Protein AF-X1BGX5-F1 (afdb_monomer_lite)

Structure (mmCIF, N/CA/C/O backbone):
data_AF-X1BGX5-F1
#
_entry.id   AF-X1BGX5-F1
#
loop_
_atom_site.group_PDB
_atom_site.id
_atom_site.type_symbol
_atom_site.label_atom_id
_atom_site.label_alt_id
_atom_site.label_comp_id
_atom_site.label_asym_id
_atom_site.label_entity_id
_atom_site.label_seq_id
_atom_site.pdbx_PDB_ins_code
_atom_site.Cartn_x
_atom_site.Cartn_y
_atom_site.Cartn_z
_atom_site.occupancy
_atom_site.B_iso_or_equiv
_atom_site.auth_seq_id
_atom_site.auth_comp_id
_atom_site.auth_asym_id
_atom_site.auth_atom_id
_atom_site.pdbx_PDB_model_num
ATOM 1 N N . GLU A 1 1 ? 10.575 -16.007 -38.226 1.00 50.06 1 GLU A N 1
ATOM 2 C CA . GLU A 1 1 ? 9.682 -17.077 -37.726 1.00 50.06 1 GLU A CA 1
ATOM 3 C C . GLU A 1 1 ? 8.250 -16.968 -38.249 1.00 50.06 1 GLU A C 1
ATOM 5 O O . GLU A 1 1 ? 7.896 -17.804 -39.062 1.00 50.06 1 GLU A O 1
ATOM 10 N N . PHE A 1 2 ? 7.440 -15.952 -37.904 1.00 52.94 2 PHE A N 1
ATOM 11 C CA . PHE A 1 2 ? 6.027 -15.883 -38.352 1.00 52.94 2 PHE A CA 1
ATOM 12 C C . PHE A 1 2 ? 5.824 -15.944 -39.883 1.00 52.94 2 PHE A C 1
ATOM 14 O O . PHE A 1 2 ? 4.988 -16.700 -40.360 1.00 52.94 2 PHE A O 1
ATOM 21 N N . PHE A 1 3 ? 6.609 -15.193 -40.663 1.00 53.22 3 PHE A N 1
ATOM 22 C CA . PHE A 1 3 ? 6.521 -15.214 -42.134 1.00 53.22 3 PHE A CA 1
ATOM 23 C C . PHE A 1 3 ? 7.282 -16.370 -42.789 1.00 53.22 3 PHE A C 1
ATOM 25 O O . PHE A 1 3 ? 7.044 -16.659 -43.952 1.00 53.22 3 PHE A O 1
ATOM 32 N N . ASP A 1 4 ? 8.206 -17.004 -42.067 1.00 59.06 4 ASP A N 1
ATOM 33 C CA . ASP A 1 4 ? 9.002 -18.117 -42.598 1.00 59.06 4 ASP A CA 1
ATOM 34 C C . ASP A 1 4 ? 8.265 -19.459 -42.421 1.00 59.06 4 ASP A C 1
ATOM 36 O O . ASP A 1 4 ? 8.593 -20.432 -43.082 1.00 59.06 4 ASP A O 1
ATOM 40 N N . ALA A 1 5 ? 7.240 -19.493 -41.558 1.00 56.88 5 ALA A N 1
ATOM 41 C CA . ALA A 1 5 ? 6.318 -20.616 -41.374 1.00 56.88 5 ALA A CA 1
ATOM 42 C C . ALA A 1 5 ? 5.146 -20.626 -42.377 1.00 56.88 5 ALA A C 1
ATOM 44 O O . ALA A 1 5 ? 4.379 -21.587 -42.418 1.00 56.88 5 ALA A O 1
ATOM 45 N N . LEU A 1 6 ? 4.988 -19.566 -43.178 1.00 58.66 6 LEU A N 1
ATOM 46 C CA . LEU A 1 6 ? 4.063 -19.533 -44.310 1.00 58.66 6 LEU A CA 1
ATOM 47 C C . LEU A 1 6 ? 4.741 -20.213 -45.506 1.00 58.66 6 LEU A C 1
ATOM 49 O O . LEU A 1 6 ? 5.152 -19.551 -46.456 1.00 58.66 6 LEU A O 1
ATOM 53 N N . ASP A 1 7 ? 4.889 -21.536 -45.439 1.00 57.34 7 ASP A N 1
ATOM 54 C CA . ASP A 1 7 ? 5.270 -22.337 -46.602 1.00 57.34 7 ASP A CA 1
ATOM 55 C C . ASP A 1 7 ? 4.052 -22.412 -47.534 1.00 57.34 7 ASP A C 1
ATOM 57 O O . ASP A 1 7 ? 3.127 -23.209 -47.362 1.00 57.34 7 ASP A O 1
ATOM 61 N N . MET A 1 8 ? 3.962 -21.426 -48.426 1.00 63.09 8 MET A N 1
ATOM 62 C CA . MET A 1 8 ? 2.799 -21.186 -49.276 1.00 63.09 8 MET A CA 1
ATOM 63 C C . MET A 1 8 ? 2.900 -22.038 -50.537 1.00 63.09 8 MET A C 1
ATOM 65 O O . MET A 1 8 ? 3.282 -21.558 -51.605 1.00 63.09 8 MET A O 1
ATOM 69 N N . ASP A 1 9 ? 2.542 -23.312 -50.407 1.00 62.38 9 ASP A N 1
ATOM 70 C CA . ASP A 1 9 ? 2.498 -24.226 -51.540 1.00 62.38 9 ASP A CA 1
ATOM 71 C C . ASP A 1 9 ? 1.231 -24.007 -52.389 1.00 62.38 9 ASP A C 1
ATOM 73 O O . ASP A 1 9 ? 0.129 -24.449 -52.059 1.00 62.38 9 ASP A O 1
ATOM 77 N N . ILE A 1 10 ? 1.396 -23.297 -53.506 1.00 64.38 10 ILE A N 1
ATOM 78 C CA . ILE A 1 10 ? 0.364 -23.097 -54.535 1.00 64.38 10 ILE A CA 1
ATOM 79 C C . ILE A 1 10 ? 0.532 -24.030 -55.735 1.00 64.38 10 ILE A C 1
ATOM 81 O O . ILE A 1 10 ? -0.144 -23.848 -56.750 1.00 64.38 10 ILE A O 1
ATOM 85 N N . THR A 1 11 ? 1.422 -25.026 -55.659 1.00 65.31 11 THR A N 1
ATOM 86 C CA . THR A 1 11 ? 1.669 -25.927 -56.796 1.00 65.31 11 THR A CA 1
ATOM 87 C C . THR A 1 11 ? 0.418 -26.699 -57.218 1.00 65.31 11 THR A C 1
ATOM 89 O O . THR A 1 11 ? 0.259 -26.996 -58.402 1.00 65.31 11 THR A O 1
ATOM 92 N N . PHE A 1 12 ? -0.530 -26.928 -56.302 1.00 64.75 12 PHE A N 1
ATOM 93 C CA . PHE A 1 12 ? -1.818 -27.565 -56.602 1.00 64.75 12 PHE A CA 1
ATOM 94 C C . PHE A 1 12 ? -2.747 -26.729 -57.503 1.00 64.75 12 PHE A C 1
ATOM 96 O O . PHE A 1 12 ? -3.718 -27.266 -58.033 1.00 64.75 12 PHE A O 1
ATOM 103 N N . LEU A 1 13 ? -2.459 -25.434 -57.691 1.00 61.84 13 LEU A N 1
ATOM 104 C CA . LEU A 1 13 ? -3.207 -24.532 -58.573 1.00 61.84 13 LEU A CA 1
ATOM 105 C C . LEU A 1 13 ? -2.433 -24.132 -59.838 1.00 61.84 13 LEU A C 1
ATOM 107 O O . LEU A 1 13 ? -2.806 -23.171 -60.503 1.00 61.84 13 LEU A O 1
ATOM 111 N N . LEU A 1 14 ? -1.348 -24.827 -60.183 1.00 65.19 14 LEU A N 1
ATOM 112 C CA . LEU A 1 14 ? -0.642 -24.589 -61.444 1.00 65.19 14 LEU A CA 1
ATOM 113 C C . LEU A 1 14 ? -1.553 -24.905 -62.639 1.00 65.19 14 LEU A C 1
ATOM 115 O O . LEU A 1 14 ? -2.280 -25.894 -62.612 1.00 65.19 14 LEU A O 1
ATOM 119 N N . ASP A 1 15 ? -1.467 -24.111 -63.714 1.00 65.62 15 ASP A N 1
ATOM 120 C CA . ASP A 1 15 ? -2.324 -24.249 -64.910 1.00 65.62 15 ASP A CA 1
ATOM 121 C C . ASP A 1 15 ? -2.366 -25.699 -65.439 1.00 65.62 15 ASP A C 1
ATOM 123 O O . ASP A 1 15 ? -3.434 -26.212 -65.763 1.00 65.62 15 ASP A O 1
ATOM 127 N N . LYS A 1 16 ? -1.225 -26.408 -65.406 1.00 64.88 16 LYS A N 1
ATOM 128 C CA . LYS A 1 16 ? -1.110 -27.829 -65.795 1.00 64.88 16 LYS A CA 1
ATOM 129 C C . LYS A 1 16 ? -1.917 -28.803 -64.927 1.00 64.88 16 LYS A C 1
ATOM 131 O O . LYS A 1 16 ? -2.259 -29.877 -65.398 1.00 64.88 16 LYS A O 1
ATOM 136 N N . ALA A 1 17 ? -2.168 -28.473 -63.662 1.00 63.62 17 ALA A N 1
ATOM 137 C CA . ALA A 1 17 ? -2.919 -29.311 -62.726 1.00 63.62 17 ALA A CA 1
ATOM 138 C C . ALA A 1 17 ? -4.434 -29.042 -62.784 1.00 63.62 17 ALA A C 1
ATOM 140 O O . ALA A 1 17 ? -5.223 -29.876 -62.346 1.00 63.62 17 ALA A O 1
ATOM 141 N N . ILE A 1 18 ? -4.842 -27.886 -63.323 1.00 69.38 18 ILE A N 1
ATOM 142 C CA . ILE A 1 18 ? -6.241 -27.440 -63.377 1.00 69.38 18 ILE A CA 1
ATOM 143 C C . ILE A 1 18 ? -6.892 -27.723 -64.744 1.00 69.38 18 ILE A C 1
ATOM 145 O O . ILE A 1 18 ? -8.120 -27.797 -64.824 1.00 69.38 18 ILE A O 1
ATOM 149 N N . GLU A 1 19 ? -6.108 -27.897 -65.815 1.00 71.00 19 GLU A N 1
ATOM 150 C CA . GLU A 1 19 ? -6.617 -28.055 -67.190 1.00 71.00 19 GLU A CA 1
ATOM 151 C C . GLU A 1 19 ? -7.656 -29.178 -67.358 1.00 71.00 19 GLU A C 1
ATOM 153 O O . GLU A 1 19 ? -8.652 -28.971 -68.062 1.00 71.00 19 GLU A O 1
ATOM 158 N N . ASP A 1 20 ? -7.479 -30.294 -66.644 1.00 73.44 20 ASP A N 1
ATOM 159 C CA . ASP A 1 20 ? -8.343 -31.483 -66.704 1.00 73.44 20 ASP A CA 1
ATOM 160 C C . ASP A 1 20 ? -9.426 -31.528 -65.605 1.00 73.44 20 ASP A C 1
ATOM 162 O O . ASP A 1 20 ? -10.194 -32.490 -65.517 1.00 73.44 20 ASP A O 1
ATOM 166 N N . LEU A 1 21 ? -9.524 -30.498 -64.753 1.00 76.50 21 LEU A N 1
ATOM 167 C CA . LEU A 1 21 ? -10.462 -30.487 -63.629 1.00 76.50 21 LEU A CA 1
ATOM 168 C C . LEU A 1 21 ? -11.837 -29.898 -64.000 1.00 76.50 21 LEU A C 1
ATOM 170 O O . LEU A 1 21 ? -11.938 -28.884 -64.707 1.00 76.50 21 LEU A O 1
ATOM 174 N N . PRO A 1 22 ? -12.937 -30.469 -63.467 1.00 68.31 22 PRO A N 1
ATOM 175 C CA . PRO A 1 22 ? -14.252 -29.853 -63.575 1.00 68.31 22 PRO A CA 1
ATOM 176 C C . PRO A 1 22 ? -14.239 -28.466 -62.914 1.00 68.31 22 PRO A C 1
ATOM 178 O O . PRO A 1 22 ? -13.628 -28.261 -61.869 1.00 68.31 22 PRO A O 1
ATOM 181 N N . ASN A 1 23 ? -14.933 -27.498 -63.520 1.00 77.00 23 ASN A N 1
ATOM 182 C CA . ASN A 1 23 ? -14.980 -26.094 -63.079 1.00 77.00 23 ASN A CA 1
ATOM 183 C C . ASN A 1 23 ? -13.651 -25.308 -63.169 1.00 77.00 23 ASN A C 1
ATOM 185 O O . ASN A 1 23 ? -13.482 -24.317 -62.455 1.00 77.00 23 ASN A O 1
ATOM 189 N N . LYS A 1 24 ? -12.747 -25.658 -64.098 1.00 79.06 24 LYS A N 1
ATOM 190 C CA . LYS A 1 24 ? -11.466 -24.958 -64.351 1.00 79.06 24 LYS A CA 1
ATOM 191 C C . LYS A 1 24 ? -11.519 -23.422 -64.349 1.00 79.06 24 LYS A C 1
ATOM 193 O O . LYS A 1 24 ? -10.614 -22.770 -63.843 1.00 79.06 24 LYS A O 1
ATOM 198 N N . GLY A 1 25 ? -12.598 -22.825 -64.864 1.00 78.00 25 GLY A N 1
ATOM 199 C CA . GLY A 1 25 ? -12.766 -21.367 -64.884 1.00 78.00 25 GLY A CA 1
ATOM 200 C C . GLY A 1 25 ? -12.917 -20.740 -63.491 1.00 78.00 25 GLY A C 1
ATOM 201 O O . GLY A 1 25 ? -12.457 -19.621 -63.279 1.00 78.00 25 GLY A O 1
ATOM 202 N N . LEU A 1 26 ? -13.526 -21.448 -62.532 1.00 80.12 26 LEU A N 1
ATOM 203 C CA . LEU A 1 26 ? -13.604 -21.008 -61.133 1.00 80.12 26 LEU A CA 1
ATOM 204 C C . LEU A 1 26 ? -12.270 -21.210 -60.411 1.00 80.12 26 LEU A C 1
ATOM 206 O O . LEU A 1 26 ? -11.860 -20.339 -59.650 1.00 80.12 26 LEU A O 1
ATOM 210 N N . LEU A 1 27 ? -11.575 -22.316 -60.689 1.00 78.88 27 LEU A N 1
ATOM 211 C CA . LEU A 1 27 ? -10.261 -22.603 -60.108 1.00 78.88 27 LEU A CA 1
ATOM 212 C C . LEU A 1 27 ? -9.204 -21.586 -60.560 1.00 78.88 27 LEU A C 1
ATOM 214 O O . LEU A 1 27 ? -8.450 -21.093 -59.727 1.00 78.88 27 LEU A O 1
ATOM 218 N N . LYS A 1 28 ? -9.225 -21.174 -61.833 1.00 79.94 28 LYS A N 1
ATOM 219 C CA . LYS A 1 28 ? -8.349 -20.115 -62.354 1.00 79.94 28 LYS A CA 1
ATOM 220 C C . LYS A 1 28 ? -8.602 -18.754 -61.694 1.00 79.94 28 LYS A C 1
ATOM 222 O O . LYS A 1 28 ? -7.666 -18.071 -61.301 1.00 79.94 28 LYS A O 1
ATOM 227 N N . LYS A 1 29 ? -9.870 -18.389 -61.475 1.00 81.31 29 LYS A N 1
ATOM 228 C CA . LYS A 1 29 ? -10.215 -17.182 -60.698 1.00 81.31 29 LYS A CA 1
ATOM 229 C C . LYS A 1 29 ? -9.735 -17.277 -59.248 1.00 81.31 29 LYS A C 1
ATOM 231 O O . LYS A 1 29 ? -9.255 -16.295 -58.694 1.00 81.31 29 LYS A O 1
ATOM 236 N N . GLY A 1 30 ? -9.852 -18.456 -58.633 1.00 79.38 30 GLY A N 1
ATOM 237 C CA . GLY A 1 30 ? -9.317 -18.717 -57.295 1.00 79.38 30 GLY A CA 1
ATOM 238 C C . GLY A 1 30 ? -7.796 -18.554 -57.233 1.00 79.38 30 GLY A C 1
ATOM 239 O O . GLY A 1 30 ? -7.290 -17.923 -56.309 1.00 79.38 30 GLY A O 1
ATOM 240 N N . GLN A 1 31 ? -7.082 -19.049 -58.247 1.00 79.44 31 GLN A N 1
ATOM 241 C CA . GLN A 1 31 ? -5.637 -18.874 -58.397 1.00 79.44 31 GLN A CA 1
ATOM 242 C C . GLN A 1 31 ? -5.259 -17.389 -58.486 1.00 79.44 31 GLN A C 1
ATOM 244 O O . GLN A 1 31 ? -4.404 -16.943 -57.731 1.00 79.44 31 GLN A O 1
ATOM 249 N N . GLU A 1 32 ? -5.934 -16.601 -59.327 1.00 82.25 32 GLU A N 1
ATOM 250 C CA . GLU A 1 32 ? -5.688 -15.154 -59.459 1.00 82.25 32 GLU A CA 1
ATOM 251 C C . GLU A 1 32 ? -5.887 -14.402 -58.128 1.00 82.25 32 GLU A C 1
ATOM 253 O O . GLU A 1 32 ? -5.055 -13.574 -57.737 1.00 82.25 32 GLU A O 1
ATOM 258 N N . VAL A 1 33 ? -6.954 -14.721 -57.385 1.00 84.19 33 VAL A N 1
ATOM 259 C CA . VAL A 1 33 ? -7.202 -14.142 -56.053 1.00 84.19 33 VAL A CA 1
ATOM 260 C C . VAL A 1 33 ? -6.094 -14.527 -55.073 1.00 84.19 33 VAL A C 1
ATOM 262 O O . VAL A 1 33 ? -5.584 -13.663 -54.364 1.00 84.19 33 VAL A O 1
ATOM 265 N N . LEU A 1 34 ? -5.671 -15.790 -55.054 1.00 80.81 34 LEU A N 1
ATOM 266 C CA . LEU A 1 34 ? -4.612 -16.246 -54.155 1.00 80.81 34 LEU A CA 1
ATOM 267 C C . LEU A 1 34 ? -3.259 -15.615 -54.503 1.00 80.81 34 LEU A C 1
ATOM 269 O O . LEU A 1 34 ? -2.581 -15.105 -53.616 1.00 80.81 34 LEU A O 1
ATOM 273 N N . THR A 1 35 ? -2.891 -15.549 -55.784 1.00 81.50 35 THR A N 1
ATOM 274 C CA . THR A 1 35 ? -1.654 -14.892 -56.230 1.00 81.50 35 THR A CA 1
ATOM 275 C C . THR A 1 35 ? -1.638 -13.407 -55.868 1.00 81.50 35 THR A C 1
ATOM 277 O O . THR A 1 35 ? -0.624 -12.912 -55.370 1.00 81.50 35 THR A O 1
ATOM 280 N N . SER A 1 36 ? -2.752 -12.691 -56.058 1.00 83.75 36 SER A N 1
ATOM 281 C CA . SER A 1 36 ? -2.837 -11.278 -55.658 1.00 83.75 36 SER A CA 1
ATOM 282 C C . SER A 1 36 ? -2.719 -11.095 -54.141 1.00 83.75 36 SER A C 1
ATOM 284 O O . SER A 1 36 ? -2.002 -10.205 -53.681 1.00 83.75 36 SER A O 1
ATOM 286 N N . PHE A 1 37 ? -3.339 -11.979 -53.356 1.00 81.81 37 PHE A N 1
ATOM 287 C CA . PHE A 1 37 ? -3.234 -11.971 -51.901 1.00 81.81 37 PHE A CA 1
ATOM 288 C C . PHE A 1 37 ? -1.801 -12.241 -51.416 1.00 81.81 37 PHE A C 1
ATOM 290 O O . PHE A 1 37 ? -1.313 -11.547 -50.526 1.00 81.81 3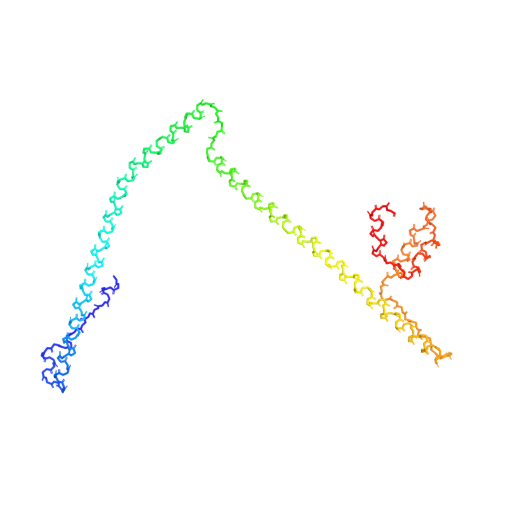7 PHE A O 1
ATOM 297 N N . PHE A 1 38 ? -1.085 -13.181 -52.037 1.00 80.88 38 PHE A N 1
ATOM 298 C CA . PHE A 1 38 ? 0.312 -13.459 -51.692 1.00 80.88 38 PHE A CA 1
ATOM 299 C C . PHE A 1 38 ? 1.250 -12.314 -52.062 1.00 80.88 38 PHE A C 1
ATOM 301 O O . PHE A 1 38 ? 2.102 -11.937 -51.260 1.00 80.88 38 PHE A O 1
ATOM 308 N N . SER A 1 39 ? 1.054 -11.699 -53.229 1.00 82.12 39 SER A N 1
ATOM 309 C CA . SER A 1 39 ? 1.807 -10.502 -53.611 1.00 82.12 39 SER A CA 1
ATOM 310 C C . SER A 1 39 ? 1.581 -9.353 -52.619 1.00 82.12 39 SER A C 1
ATOM 312 O O . SER A 1 39 ? 2.535 -8.683 -52.216 1.00 82.12 39 SER A O 1
ATOM 314 N N . PHE A 1 40 ? 0.342 -9.174 -52.149 1.00 86.19 40 PHE A N 1
ATOM 315 C CA . PHE A 1 40 ? 0.020 -8.203 -51.107 1.00 86.19 40 PHE A CA 1
ATOM 316 C C . PHE A 1 40 ? 0.730 -8.512 -49.779 1.00 86.19 40 PHE A C 1
ATOM 318 O O . PHE A 1 40 ? 1.320 -7.611 -49.178 1.00 86.19 40 PHE A O 1
ATOM 325 N N . LEU A 1 41 ? 0.719 -9.772 -49.329 1.00 83.69 41 LEU A N 1
ATOM 326 C CA . LEU A 1 41 ? 1.404 -10.179 -48.098 1.00 83.69 41 LEU A CA 1
ATOM 327 C C . LEU A 1 41 ? 2.918 -9.957 -48.174 1.00 83.69 41 LEU A C 1
ATOM 329 O O . LEU A 1 41 ? 3.498 -9.428 -47.224 1.00 83.69 41 LEU A O 1
ATOM 333 N N . GLU A 1 42 ? 3.553 -10.288 -49.299 1.00 82.62 42 GLU A N 1
ATOM 334 C CA . GLU A 1 42 ? 4.994 -10.083 -49.469 1.00 82.62 42 GLU A CA 1
ATOM 335 C C . GLU A 1 42 ? 5.347 -8.590 -49.513 1.00 82.62 42 GLU A C 1
ATOM 337 O O . GLU A 1 42 ? 6.308 -8.159 -48.874 1.00 82.62 42 GLU A O 1
ATOM 342 N N . SER A 1 43 ? 4.520 -7.764 -50.164 1.00 86.25 43 SER A N 1
ATOM 343 C CA . SER A 1 43 ? 4.675 -6.305 -50.130 1.00 86.25 43 SER A CA 1
ATOM 344 C C . SER A 1 43 ? 4.547 -5.738 -48.714 1.00 86.25 43 SER A C 1
ATOM 346 O O . SER A 1 43 ? 5.266 -4.807 -48.360 1.00 86.25 43 SER A O 1
ATOM 348 N N . LYS A 1 44 ? 3.644 -6.274 -47.886 1.00 87.38 44 LYS A N 1
ATOM 349 C CA . LYS A 1 44 ? 3.517 -5.831 -46.491 1.00 87.38 44 LYS A CA 1
ATOM 350 C C . LYS A 1 44 ? 4.687 -6.305 -45.640 1.00 87.38 44 LYS A C 1
ATOM 352 O O . LYS A 1 44 ? 5.159 -5.563 -44.783 1.00 87.38 44 LYS A O 1
ATOM 357 N N . ARG A 1 45 ? 5.211 -7.504 -45.900 1.00 84.75 45 ARG A N 1
ATOM 358 C CA . ARG A 1 45 ? 6.414 -8.022 -45.239 1.00 84.75 45 ARG A CA 1
ATOM 359 C C . ARG A 1 45 ? 7.628 -7.134 -45.508 1.00 84.75 45 ARG A C 1
ATOM 361 O O . ARG A 1 45 ? 8.371 -6.830 -44.573 1.00 84.75 45 ARG A O 1
ATOM 368 N N . THR A 1 46 ? 7.843 -6.726 -46.757 1.00 86.00 46 THR A N 1
ATOM 369 C CA . THR A 1 46 ? 8.963 -5.846 -47.122 1.00 86.00 46 THR A CA 1
ATOM 370 C C . THR A 1 46 ? 8.803 -4.452 -46.524 1.00 86.00 46 THR A C 1
ATOM 372 O O . THR A 1 46 ? 9.768 -3.933 -45.967 1.00 86.00 46 THR A O 1
ATOM 375 N N . GLU A 1 47 ? 7.589 -3.895 -46.533 1.00 90.88 47 GLU A N 1
ATOM 376 C CA . GLU A 1 47 ? 7.269 -2.616 -45.887 1.00 90.88 47 GLU A CA 1
ATOM 377 C C . GLU A 1 47 ? 7.578 -2.652 -44.382 1.00 90.88 47 GLU A C 1
ATOM 379 O O . GLU A 1 47 ? 8.336 -1.818 -43.890 1.00 90.88 47 GLU A O 1
ATOM 384 N N . ILE A 1 48 ? 7.100 -3.676 -43.663 1.00 87.00 48 ILE A N 1
ATOM 385 C CA . ILE A 1 48 ? 7.349 -3.842 -42.221 1.00 87.00 48 ILE A CA 1
ATOM 386 C C . ILE A 1 48 ? 8.849 -3.962 -41.928 1.00 87.00 48 ILE A C 1
ATOM 388 O O . ILE A 1 48 ? 9.356 -3.300 -41.021 1.00 87.00 48 ILE A O 1
ATOM 392 N N . LYS A 1 49 ? 9.582 -4.782 -42.695 1.00 88.00 49 LYS A N 1
ATOM 393 C CA . LYS A 1 49 ? 11.042 -4.904 -42.542 1.00 88.00 49 LYS A CA 1
ATOM 394 C C . LYS A 1 49 ? 11.744 -3.563 -42.773 1.00 88.00 49 LYS A C 1
ATOM 396 O O . LYS A 1 49 ? 12.644 -3.219 -42.008 1.00 88.00 49 LYS A O 1
ATOM 401 N N . GLY A 1 50 ? 11.313 -2.806 -43.782 1.00 90.56 50 GLY A N 1
ATOM 402 C CA . GLY A 1 50 ? 11.818 -1.466 -44.073 1.00 90.56 50 GLY A CA 1
ATOM 403 C C . GLY A 1 50 ? 11.594 -0.494 -42.914 1.00 90.56 50 GLY A C 1
ATOM 404 O O . GLY A 1 50 ? 12.545 0.129 -42.449 1.00 90.56 50 GLY A O 1
ATOM 405 N N . THR A 1 51 ? 10.373 -0.431 -42.376 1.00 92.00 51 THR A N 1
ATOM 406 C CA . THR A 1 51 ? 10.037 0.440 -41.238 1.00 92.00 51 THR A CA 1
ATOM 407 C C . THR A 1 51 ? 10.823 0.083 -39.976 1.00 92.00 51 THR A C 1
ATOM 409 O O . THR A 1 51 ? 11.275 0.978 -39.259 1.00 92.00 51 THR A O 1
ATOM 412 N N . ILE A 1 52 ? 11.026 -1.210 -39.697 1.00 89.81 52 ILE A N 1
ATOM 413 C CA . ILE A 1 52 ? 11.840 -1.662 -38.557 1.00 89.81 52 ILE A CA 1
ATOM 414 C C . ILE A 1 52 ? 13.293 -1.204 -38.722 1.00 89.81 52 ILE A C 1
ATOM 416 O O . ILE A 1 52 ? 13.874 -0.663 -37.781 1.00 89.81 52 ILE A O 1
ATOM 420 N N . ALA A 1 53 ? 13.875 -1.383 -39.910 1.00 91.12 53 ALA A N 1
ATOM 421 C CA . ALA A 1 53 ? 15.242 -0.955 -40.188 1.00 91.12 53 ALA A CA 1
ATOM 422 C C . ALA A 1 53 ? 15.398 0.571 -40.065 1.00 91.12 53 ALA A C 1
ATOM 424 O O . ALA A 1 53 ? 16.333 1.046 -39.424 1.00 91.12 53 ALA A O 1
ATOM 425 N N . GLU A 1 54 ? 14.454 1.343 -40.607 1.00 92.88 54 GLU A N 1
ATOM 426 C CA . GLU A 1 54 ? 14.460 2.805 -40.506 1.00 92.88 54 GLU A CA 1
ATOM 427 C C . GLU A 1 54 ? 1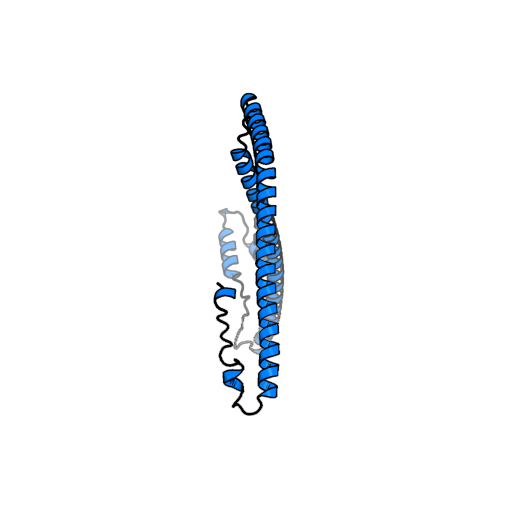4.331 3.281 -39.050 1.00 92.88 54 GLU A C 1
ATOM 429 O O . GLU A 1 54 ? 15.063 4.170 -38.614 1.00 92.88 54 GLU A O 1
ATOM 434 N N . THR A 1 55 ? 13.438 2.663 -38.273 1.00 91.38 55 THR A N 1
ATOM 435 C CA . THR A 1 55 ? 13.244 2.988 -36.851 1.00 91.38 55 THR A CA 1
ATOM 436 C C . THR A 1 55 ? 14.492 2.671 -36.035 1.00 91.38 55 THR A C 1
ATOM 438 O O . THR A 1 55 ? 14.909 3.487 -35.213 1.00 91.38 55 THR A O 1
ATOM 441 N N . ASN A 1 56 ? 15.130 1.526 -36.291 1.00 91.44 56 ASN A N 1
ATOM 442 C CA . ASN A 1 56 ? 16.391 1.172 -35.644 1.00 91.44 56 ASN A CA 1
ATOM 443 C C . ASN A 1 56 ? 17.494 2.176 -35.985 1.00 91.44 56 ASN A C 1
ATOM 445 O O . ASN A 1 56 ? 18.178 2.638 -35.079 1.00 91.44 56 ASN A O 1
ATOM 449 N N . ASN A 1 57 ? 17.616 2.588 -37.249 1.00 92.06 57 ASN A N 1
ATOM 450 C CA . ASN A 1 57 ? 18.598 3.598 -37.650 1.00 92.06 57 ASN A CA 1
ATOM 451 C C . ASN A 1 57 ? 18.354 4.947 -36.955 1.00 92.06 57 ASN A C 1
ATOM 453 O O . ASN A 1 57 ? 19.304 5.569 -36.483 1.00 92.06 57 ASN A O 1
ATOM 457 N N . LYS A 1 58 ? 17.091 5.378 -36.824 1.00 91.88 58 LYS A N 1
ATOM 458 C CA . LYS A 1 58 ? 16.731 6.593 -36.069 1.00 91.88 58 LYS A CA 1
ATOM 459 C C . LYS A 1 58 ? 17.081 6.469 -34.585 1.00 91.88 58 LYS A C 1
ATOM 461 O O . LYS A 1 58 ? 17.639 7.401 -34.017 1.00 91.88 58 LYS A O 1
ATOM 466 N N . LEU A 1 59 ? 16.801 5.322 -33.964 1.00 89.06 59 LEU A N 1
ATOM 467 C CA . LEU A 1 59 ? 17.165 5.056 -32.567 1.00 89.06 59 LEU A CA 1
ATOM 468 C C . LEU A 1 59 ? 18.681 5.046 -32.358 1.00 89.06 59 LEU A C 1
ATOM 470 O O . LEU A 1 59 ? 19.166 5.598 -31.373 1.00 89.06 59 LEU A O 1
ATOM 474 N N . THR A 1 60 ? 19.434 4.445 -33.279 1.00 92.00 60 THR A N 1
ATOM 475 C CA . THR A 1 60 ? 20.897 4.461 -33.231 1.00 92.00 60 THR A CA 1
ATOM 476 C C . THR A 1 60 ? 21.435 5.881 -33.387 1.00 92.00 60 THR A C 1
ATOM 478 O O . THR A 1 60 ? 22.293 6.264 -32.600 1.00 92.00 60 THR A O 1
ATOM 481 N N . GLY A 1 61 ? 20.885 6.681 -34.308 1.00 91.31 61 GLY A N 1
ATOM 482 C CA . GLY A 1 61 ? 21.238 8.097 -34.466 1.00 91.31 61 GLY A CA 1
ATOM 483 C C . GLY A 1 61 ? 20.989 8.917 -33.196 1.00 91.31 61 GLY A C 1
ATOM 484 O O . GLY A 1 61 ? 21.894 9.579 -32.693 1.00 91.31 61 GLY A O 1
ATOM 485 N N . LEU A 1 62 ? 19.801 8.778 -32.598 1.00 90.75 62 LEU A N 1
ATOM 486 C CA . LEU A 1 62 ? 19.475 9.424 -31.322 1.00 90.75 62 LEU A CA 1
ATOM 487 C C . LEU A 1 62 ? 20.431 9.005 -30.205 1.00 90.75 62 LEU A C 1
ATOM 489 O O . LEU A 1 62 ? 20.851 9.838 -29.409 1.00 90.75 62 LEU A O 1
ATOM 493 N N . LYS A 1 63 ? 20.803 7.722 -30.145 1.00 89.31 63 LYS A N 1
ATOM 494 C CA . LYS A 1 63 ? 21.772 7.240 -29.159 1.00 89.31 63 LYS A CA 1
ATOM 495 C C . LYS A 1 63 ? 23.143 7.885 -29.365 1.00 89.31 63 LYS A C 1
ATOM 497 O O . LYS A 1 63 ? 23.729 8.334 -28.388 1.00 89.31 63 LYS A O 1
ATOM 502 N N . THR A 1 64 ? 23.629 7.964 -30.604 1.00 91.25 64 THR A N 1
ATOM 503 C CA . THR A 1 64 ? 24.929 8.582 -30.908 1.00 91.25 64 THR A CA 1
ATOM 504 C C . THR A 1 64 ? 24.964 10.081 -30.620 1.00 91.25 64 THR A C 1
ATOM 506 O O . THR A 1 64 ? 26.014 10.600 -30.261 1.00 91.25 64 THR A O 1
ATOM 509 N N . GLU A 1 65 ? 23.829 10.774 -30.739 1.00 89.94 65 GLU A N 1
ATOM 510 C CA . GLU A 1 65 ? 23.708 12.187 -30.357 1.00 89.94 65 GLU A CA 1
ATOM 511 C C . GLU A 1 65 ? 23.579 12.370 -28.838 1.00 89.94 65 GLU A C 1
ATOM 513 O O . GLU A 1 65 ? 24.105 13.328 -28.276 1.00 89.94 65 GLU A O 1
ATOM 518 N N . TRP A 1 66 ? 22.895 11.449 -28.154 1.00 91.94 66 TRP A N 1
ATOM 519 C CA . TRP A 1 66 ? 22.648 11.536 -26.716 1.00 91.94 66 TRP A CA 1
ATOM 520 C C . TRP A 1 66 ? 23.864 11.164 -25.864 1.00 91.94 66 TRP A C 1
ATOM 522 O O . TRP A 1 66 ? 24.087 11.778 -24.825 1.00 91.94 66 TRP A O 1
ATOM 532 N N . GLU A 1 67 ? 24.659 10.186 -26.294 1.00 91.88 67 GLU A N 1
ATOM 533 C CA . GLU A 1 67 ? 25.843 9.702 -25.574 1.00 91.88 67 GLU A CA 1
ATOM 534 C C . GLU A 1 67 ? 26.846 10.821 -25.206 1.00 91.88 67 GLU A C 1
ATOM 536 O O . GLU A 1 67 ? 27.170 10.939 -24.023 1.00 91.88 67 GLU A O 1
ATOM 541 N N . PRO A 1 68 ? 27.265 11.726 -26.118 1.00 92.06 68 PRO A N 1
ATOM 542 C CA . PRO A 1 68 ? 28.159 12.826 -25.751 1.00 92.06 68 PRO A CA 1
ATOM 543 C C . PRO A 1 68 ? 27.506 13.854 -24.814 1.00 92.06 68 PRO A C 1
ATOM 545 O O . PRO A 1 68 ? 28.180 14.359 -23.918 1.00 92.06 68 PRO A O 1
ATOM 548 N N . LEU A 1 69 ? 26.206 14.142 -24.975 1.00 90.88 69 LEU A N 1
ATOM 549 C CA . LEU A 1 69 ? 25.471 15.059 -24.090 1.00 90.88 69 LEU A CA 1
ATOM 550 C C . LEU A 1 69 ? 25.358 14.492 -22.670 1.00 90.88 69 LEU A C 1
ATOM 552 O O . LEU A 1 69 ? 25.524 15.212 -21.684 1.00 90.88 69 LEU A O 1
ATOM 556 N N . TYR A 1 70 ? 25.095 13.189 -22.568 1.00 89.56 70 TYR A N 1
ATOM 557 C CA . TYR A 1 70 ? 25.064 12.471 -21.303 1.00 89.56 70 TYR A CA 1
ATOM 558 C C . TYR A 1 70 ? 26.439 12.479 -20.631 1.00 89.56 70 TYR A C 1
ATOM 560 O O . TYR A 1 70 ? 26.537 12.792 -19.445 1.00 89.56 70 TYR A O 1
ATOM 568 N N . ASP A 1 71 ? 27.505 12.198 -21.381 1.00 91.50 71 ASP A N 1
ATOM 569 C CA . ASP A 1 71 ? 28.871 12.197 -20.857 1.00 91.50 71 ASP A CA 1
ATOM 570 C C . ASP A 1 71 ? 29.314 13.585 -20.379 1.00 91.50 71 ASP A C 1
ATOM 572 O O . ASP A 1 71 ? 29.967 13.704 -19.339 1.00 91.50 71 ASP A O 1
ATOM 576 N N . GLU A 1 72 ? 28.953 14.646 -21.104 1.00 91.25 72 GLU A N 1
ATOM 577 C CA . GLU A 1 72 ? 29.211 16.030 -20.700 1.00 91.25 72 GLU A CA 1
ATOM 578 C C . GLU A 1 72 ? 28.465 16.382 -19.407 1.00 91.25 72 GLU A C 1
ATOM 580 O O . GLU A 1 72 ? 29.069 16.871 -18.447 1.00 91.25 72 GLU A O 1
ATOM 585 N N . GLN A 1 73 ? 27.173 16.057 -19.330 1.00 89.44 73 GLN A N 1
ATOM 586 C CA . GLN A 1 73 ? 26.371 16.292 -18.132 1.00 89.44 73 GLN A CA 1
ATOM 587 C C . GLN A 1 73 ? 26.892 15.492 -16.931 1.00 89.44 73 GLN A C 1
ATOM 589 O O . GLN A 1 73 ? 26.962 16.013 -15.815 1.00 89.44 73 GLN A O 1
ATOM 594 N N . GLN A 1 74 ? 27.294 14.241 -17.150 1.00 87.31 74 GLN A N 1
ATOM 595 C CA . GLN A 1 74 ? 27.852 13.381 -16.115 1.00 87.31 74 GLN A CA 1
ATOM 596 C C . GLN A 1 74 ? 29.199 13.912 -15.616 1.00 87.31 74 GLN A C 1
ATOM 598 O O . GLN A 1 74 ? 29.450 13.888 -14.410 1.00 87.31 74 GLN A O 1
ATOM 603 N N . LYS A 1 75 ? 30.052 14.438 -16.503 1.00 89.12 75 LYS A N 1
ATOM 604 C CA . LYS A 1 75 ? 31.293 15.121 -16.106 1.00 89.12 75 LYS A CA 1
ATOM 605 C C . LYS A 1 75 ? 30.997 16.350 -15.252 1.00 89.12 75 LYS A C 1
ATOM 607 O O . LYS A 1 75 ? 31.538 16.440 -14.153 1.00 89.12 75 LYS A O 1
ATOM 612 N N . GLY A 1 76 ? 30.078 17.218 -15.681 1.00 86.06 76 GLY A N 1
ATOM 613 C CA . GLY A 1 76 ? 29.666 18.388 -14.898 1.00 86.06 76 GLY A CA 1
ATOM 614 C C . GLY A 1 76 ? 29.109 18.011 -13.522 1.00 86.06 76 GLY A C 1
ATOM 615 O O . GLY A 1 76 ? 29.474 18.603 -12.507 1.00 86.06 76 GLY A O 1
ATOM 616 N N . TYR A 1 77 ? 28.295 16.955 -13.449 1.00 82.38 77 TYR A N 1
ATOM 617 C CA . TYR A 1 77 ? 27.804 16.416 -12.181 1.00 82.38 77 TYR A CA 1
ATOM 618 C C . TYR A 1 77 ? 28.948 15.950 -11.269 1.00 82.38 77 TYR A C 1
ATOM 620 O O . TYR A 1 77 ? 28.984 16.306 -10.091 1.00 82.38 77 TYR A O 1
ATOM 628 N N . GLN A 1 78 ? 29.911 15.190 -11.798 1.00 83.69 78 GLN A N 1
ATOM 629 C CA . GLN A 1 78 ? 31.060 14.713 -11.023 1.00 83.69 78 GLN A CA 1
ATOM 630 C C . GLN A 1 78 ? 31.973 15.858 -10.568 1.00 83.69 78 GLN A C 1
ATOM 632 O O . GLN A 1 78 ? 32.494 15.824 -9.454 1.00 83.69 78 GLN A O 1
ATOM 637 N N . GLU A 1 79 ? 32.153 16.894 -11.385 1.00 86.19 79 GLU A N 1
ATOM 638 C CA . GLU A 1 79 ? 32.897 18.100 -11.013 1.00 86.19 79 GLU A CA 1
ATOM 639 C C . GLU A 1 79 ? 32.220 18.852 -9.864 1.00 86.19 79 GLU A C 1
ATOM 641 O O . GLU A 1 79 ? 32.887 19.215 -8.891 1.00 86.19 79 GLU A O 1
ATOM 646 N N . ILE A 1 80 ? 30.894 19.009 -9.914 1.00 81.12 80 ILE A N 1
ATOM 647 C CA . ILE A 1 80 ? 30.105 19.595 -8.823 1.00 81.12 80 ILE A CA 1
ATOM 648 C C . ILE A 1 80 ? 30.242 18.747 -7.554 1.00 81.12 80 ILE A C 1
ATOM 650 O O . ILE A 1 80 ? 30.569 19.281 -6.495 1.00 81.12 80 ILE A O 1
ATOM 654 N N . VAL A 1 81 ? 30.080 17.423 -7.647 1.00 75.12 81 VAL A N 1
ATOM 655 C CA . VAL A 1 81 ? 30.254 16.502 -6.509 1.00 75.12 81 VAL A CA 1
ATOM 656 C C . VAL A 1 81 ? 31.659 16.615 -5.909 1.00 75.12 81 VAL A C 1
ATOM 658 O O . VAL A 1 81 ? 31.812 16.672 -4.688 1.00 75.12 81 VAL A O 1
ATOM 661 N N . ASN A 1 82 ? 32.695 16.693 -6.743 1.00 78.06 82 ASN A N 1
ATOM 662 C CA . ASN A 1 82 ? 34.076 16.851 -6.289 1.00 78.06 82 ASN A CA 1
ATOM 663 C C . ASN A 1 82 ? 34.321 18.213 -5.625 1.00 78.06 82 ASN A C 1
ATOM 665 O O . ASN A 1 82 ? 35.074 18.289 -4.654 1.00 78.06 82 ASN A O 1
ATOM 669 N N . THR A 1 83 ? 33.685 19.274 -6.118 1.00 78.88 83 THR A N 1
ATOM 670 C CA . THR A 1 83 ? 33.768 20.627 -5.548 1.00 78.88 83 THR A CA 1
ATOM 671 C C . THR A 1 83 ? 33.090 20.674 -4.178 1.00 78.88 83 THR A C 1
ATOM 673 O O . THR A 1 83 ? 33.723 21.050 -3.193 1.00 78.88 83 THR A O 1
ATOM 676 N N . LEU A 1 84 ? 31.870 20.141 -4.074 1.00 68.25 84 LEU A N 1
ATOM 677 C CA . LEU A 1 84 ? 31.125 20.017 -2.816 1.00 68.25 84 LEU A CA 1
ATOM 678 C C . LEU A 1 84 ? 31.862 19.151 -1.777 1.00 68.25 84 LEU A C 1
ATOM 680 O O . LEU A 1 84 ? 31.862 19.458 -0.584 1.00 68.25 84 LEU A O 1
ATOM 684 N N . ARG A 1 85 ? 32.560 18.096 -2.222 1.00 64.50 85 ARG A N 1
ATOM 685 C CA . ARG A 1 85 ? 33.401 17.251 -1.356 1.00 64.50 85 ARG A CA 1
ATOM 686 C C . ARG A 1 85 ? 34.636 17.996 -0.832 1.00 64.50 85 ARG A C 1
ATOM 688 O O . ARG A 1 85 ? 35.018 17.792 0.321 1.00 64.50 85 ARG A O 1
ATOM 695 N N . LYS A 1 86 ? 35.261 18.859 -1.645 1.00 70.25 86 LYS A N 1
ATOM 696 C CA . LYS A 1 86 ? 36.402 19.705 -1.232 1.00 70.25 86 LYS A CA 1
ATOM 697 C C . LYS A 1 86 ? 35.997 20.761 -0.203 1.00 70.25 86 LYS A C 1
ATOM 699 O O . LYS A 1 86 ? 36.775 21.046 0.702 1.00 70.25 86 LYS A O 1
ATOM 704 N N . GLU A 1 87 ? 34.769 21.266 -0.283 1.00 69.88 87 GLU A N 1
ATOM 705 C CA . GLU A 1 87 ? 34.191 22.220 0.674 1.00 69.88 87 GLU A CA 1
ATOM 706 C C . GLU A 1 87 ? 33.796 21.584 2.025 1.00 69.88 87 GLU A C 1
ATOM 708 O O . GLU A 1 87 ? 33.217 22.248 2.881 1.00 69.88 87 GLU A O 1
ATOM 713 N N . ARG A 1 88 ? 34.144 20.304 2.260 1.00 56.06 88 ARG A N 1
ATOM 714 C CA . ARG A 1 88 ? 33.807 19.528 3.472 1.00 56.06 88 ARG A CA 1
ATOM 715 C C . ARG A 1 88 ? 32.311 19.511 3.795 1.00 56.06 88 ARG A C 1
ATOM 717 O O . ARG A 1 88 ? 31.944 19.318 4.953 1.00 56.06 88 ARG A O 1
ATOM 724 N N . VAL A 1 89 ? 31.443 19.651 2.797 1.00 59.47 89 VAL A N 1
ATOM 725 C CA . VAL A 1 89 ? 30.024 19.361 2.985 1.00 59.47 89 VAL A CA 1
ATOM 726 C C . VAL A 1 89 ? 29.868 17.838 2.890 1.00 59.47 89 VAL A C 1
ATOM 728 O O . VAL A 1 89 ? 30.150 17.269 1.832 1.00 59.47 89 VAL A O 1
ATOM 731 N N . PRO A 1 90 ? 29.482 17.129 3.970 1.00 57.62 90 PRO A N 1
ATOM 732 C CA . PRO A 1 90 ? 29.300 15.683 3.946 1.00 57.62 90 PRO A CA 1
ATOM 733 C C . PRO A 1 90 ? 27.969 15.363 3.256 1.00 57.62 90 PRO A C 1
ATOM 735 O O . PRO A 1 90 ? 26.987 14.989 3.886 1.00 57.62 90 PRO A O 1
ATOM 738 N N . LEU A 1 91 ? 27.919 15.569 1.945 1.00 57.72 91 LEU A N 1
ATOM 739 C CA . LEU A 1 91 ? 26.818 15.150 1.094 1.00 57.72 91 LEU A CA 1
ATOM 740 C C . LEU A 1 91 ? 27.353 14.028 0.215 1.00 57.72 91 LEU A C 1
ATOM 742 O O . LEU A 1 91 ? 27.771 14.269 -0.913 1.00 57.72 91 LEU A O 1
ATOM 746 N N . ASP A 1 92 ? 27.382 12.804 0.743 1.00 67.38 92 ASP A N 1
ATOM 747 C CA . ASP A 1 92 ? 27.390 11.633 -0.128 1.00 67.38 92 ASP A CA 1
ATOM 748 C C . ASP A 1 92 ? 25.989 11.541 -0.759 1.00 67.38 92 ASP A C 1
ATOM 750 O O . ASP A 1 92 ? 25.015 11.270 -0.043 1.00 67.38 92 ASP A O 1
ATOM 754 N N . PRO A 1 93 ? 25.837 11.789 -2.075 1.00 68.88 93 PRO A N 1
ATOM 755 C CA . PRO A 1 93 ? 24.531 11.758 -2.723 1.00 68.88 93 PRO A CA 1
ATOM 756 C C . PRO A 1 93 ? 23.851 10.393 -2.575 1.00 68.88 93 PRO A C 1
ATOM 758 O O . PRO A 1 93 ? 22.624 10.319 -2.504 1.00 68.88 93 PRO A O 1
ATOM 761 N N . ALA A 1 94 ? 24.625 9.307 -2.466 1.00 73.75 94 ALA A N 1
ATOM 762 C CA . ALA A 1 94 ? 24.081 7.976 -2.230 1.00 73.75 94 ALA A CA 1
ATOM 763 C C . ALA A 1 94 ? 23.463 7.853 -0.828 1.00 73.75 94 ALA A C 1
ATOM 765 O O . ALA A 1 94 ? 22.388 7.260 -0.674 1.00 73.75 94 ALA A O 1
ATOM 766 N N . GLU A 1 95 ? 24.091 8.447 0.191 1.00 75.88 95 GLU A N 1
ATOM 767 C CA . GLU A 1 95 ? 23.527 8.497 1.540 1.00 75.88 95 GLU A CA 1
ATOM 768 C C . GLU A 1 95 ? 22.310 9.413 1.619 1.00 75.88 95 GLU A C 1
ATOM 770 O O . GLU A 1 95 ? 21.323 9.029 2.247 1.00 75.88 95 GLU A O 1
ATOM 775 N N . PHE A 1 96 ? 22.323 10.557 0.930 1.00 79.75 96 PHE A N 1
ATOM 776 C CA . PHE A 1 96 ? 21.166 11.450 0.852 1.00 79.75 96 PHE A CA 1
ATOM 777 C C . PHE A 1 96 ? 19.960 10.750 0.211 1.00 79.75 96 PHE A C 1
ATOM 779 O O . PHE A 1 96 ? 18.896 10.671 0.822 1.00 79.75 96 PHE A O 1
ATOM 786 N N . MET A 1 97 ? 20.145 10.113 -0.950 1.00 78.00 97 MET A N 1
ATOM 787 C CA . MET A 1 97 ? 19.093 9.337 -1.624 1.00 78.00 97 MET A CA 1
ATOM 788 C C . MET A 1 97 ? 18.619 8.135 -0.791 1.00 78.00 97 MET A C 1
ATOM 790 O O . MET A 1 97 ? 17.479 7.677 -0.916 1.00 78.00 97 MET A O 1
ATOM 794 N N . ARG A 1 98 ? 19.484 7.559 0.055 1.00 82.94 98 ARG A N 1
ATOM 795 C CA . ARG A 1 98 ? 19.097 6.501 1.004 1.00 82.94 98 ARG A CA 1
ATOM 796 C C . ARG A 1 98 ? 18.258 7.068 2.151 1.00 82.94 98 ARG A C 1
ATOM 798 O O . ARG A 1 98 ? 17.271 6.441 2.539 1.00 82.94 98 ARG A O 1
ATOM 805 N N . LEU A 1 99 ? 18.640 8.224 2.689 1.00 83.06 99 LEU A N 1
ATOM 806 C CA . LEU A 1 99 ? 17.927 8.905 3.768 1.00 83.06 99 LEU A CA 1
ATOM 807 C C . LEU A 1 99 ? 16.564 9.416 3.306 1.00 83.06 99 LEU A C 1
ATOM 809 O O . LEU A 1 99 ? 15.582 9.162 3.994 1.00 83.06 99 LEU A O 1
ATOM 813 N N . GLU A 1 100 ? 16.474 10.017 2.123 1.00 85.50 100 GLU A N 1
ATOM 814 C CA . GLU A 1 100 ? 15.215 10.488 1.541 1.00 85.50 100 GLU A CA 1
ATOM 815 C C . GLU A 1 100 ? 14.238 9.328 1.303 1.00 85.50 100 GLU A C 1
ATOM 817 O O . GLU A 1 100 ? 13.073 9.383 1.704 1.00 85.50 100 GLU A O 1
ATOM 822 N N . ARG A 1 101 ? 14.716 8.209 0.738 1.00 86.38 101 ARG A N 1
ATOM 823 C CA . ARG A 1 101 ? 13.898 6.991 0.604 1.00 86.38 101 ARG A CA 1
ATOM 824 C C . ARG A 1 101 ? 13.403 6.493 1.960 1.00 86.38 101 ARG A C 1
ATOM 826 O O . ARG A 1 101 ? 12.237 6.122 2.089 1.00 86.38 101 ARG A O 1
ATOM 833 N N . ARG A 1 102 ? 14.265 6.502 2.980 1.00 88.06 102 ARG A N 1
ATOM 834 C CA . ARG A 1 102 ? 13.898 6.092 4.341 1.00 88.06 102 ARG A CA 1
ATOM 835 C C . ARG A 1 102 ? 12.884 7.047 4.970 1.00 88.06 102 ARG A C 1
ATOM 837 O O . ARG A 1 102 ? 11.952 6.581 5.620 1.00 88.06 102 ARG A O 1
ATOM 844 N N . GLU A 1 103 ? 13.036 8.349 4.766 1.00 92.19 103 GLU A N 1
ATOM 845 C CA . GLU A 1 103 ? 12.104 9.365 5.249 1.00 92.19 103 GLU A CA 1
ATOM 846 C C . GLU A 1 103 ? 10.729 9.206 4.594 1.00 92.19 103 GLU A C 1
ATOM 848 O O . GLU A 1 103 ? 9.716 9.184 5.292 1.00 92.19 103 GLU A O 1
ATOM 853 N N . ASN A 1 104 ? 10.683 9.007 3.277 1.00 89.75 104 ASN A N 1
ATOM 854 C CA . ASN A 1 104 ? 9.439 8.790 2.542 1.00 89.75 104 ASN A CA 1
ATOM 855 C C . ASN A 1 104 ? 8.722 7.506 2.985 1.00 89.75 104 ASN A C 1
ATOM 857 O O . ASN A 1 104 ? 7.510 7.524 3.215 1.00 89.75 104 ASN A O 1
ATOM 861 N N . LEU A 1 105 ? 9.462 6.413 3.206 1.00 91.44 105 LEU A N 1
ATOM 862 C CA . LEU A 1 105 ? 8.911 5.185 3.787 1.00 91.44 105 LEU A CA 1
ATOM 863 C C . LEU A 1 105 ? 8.347 5.428 5.194 1.00 91.44 105 LEU A C 1
ATOM 865 O O . LEU A 1 105 ? 7.223 5.022 5.488 1.00 91.44 105 LEU A O 1
ATOM 869 N N . LEU A 1 106 ? 9.087 6.130 6.058 1.00 93.31 106 LEU A N 1
ATOM 870 C CA . LEU A 1 106 ? 8.633 6.453 7.413 1.00 93.31 106 LEU A CA 1
ATOM 871 C C . LEU A 1 106 ? 7.383 7.341 7.403 1.00 93.31 106 LEU A C 1
ATOM 873 O O . LEU A 1 106 ? 6.448 7.069 8.155 1.00 93.31 106 LEU A O 1
ATOM 877 N N . LYS A 1 107 ? 7.321 8.353 6.530 1.00 92.00 107 LYS A N 1
ATOM 878 C CA . LYS A 1 107 ? 6.133 9.204 6.348 1.00 92.00 107 LYS A CA 1
ATOM 879 C C . LYS A 1 107 ? 4.914 8.379 5.941 1.00 92.00 107 LYS A C 1
ATOM 881 O O . LYS A 1 107 ? 3.841 8.564 6.519 1.00 92.00 107 LYS A O 1
ATOM 886 N N . SER A 1 108 ? 5.084 7.436 5.012 1.00 93.06 108 SER A N 1
ATOM 887 C CA . SER A 1 108 ? 4.012 6.519 4.607 1.00 93.06 108 SER A CA 1
ATOM 888 C C . SER A 1 108 ? 3.521 5.675 5.786 1.00 93.06 108 SER A C 1
ATOM 890 O O . SER A 1 108 ? 2.328 5.660 6.082 1.00 93.06 108 SER A O 1
ATOM 892 N N . ILE A 1 109 ? 4.440 5.052 6.531 1.00 93.12 109 ILE A N 1
ATOM 893 C CA . ILE A 1 109 ? 4.111 4.215 7.696 1.00 93.12 109 ILE A CA 1
ATOM 894 C C . ILE A 1 109 ? 3.386 5.024 8.782 1.00 93.12 109 ILE A C 1
ATOM 896 O O . ILE A 1 109 ? 2.402 4.558 9.359 1.00 93.12 109 ILE A O 1
ATOM 900 N N . VAL A 1 110 ? 3.838 6.248 9.068 1.00 94.50 110 VAL A N 1
ATOM 901 C CA . VAL A 1 110 ? 3.191 7.134 10.050 1.00 94.50 110 VAL A CA 1
ATOM 902 C C . VAL A 1 110 ? 1.783 7.526 9.594 1.00 94.50 110 VAL A C 1
ATOM 904 O O . VAL A 1 110 ? 0.850 7.501 10.401 1.00 94.50 110 VAL A O 1
ATOM 907 N N . SER A 1 111 ? 1.605 7.840 8.310 1.00 92.19 111 SER A N 1
ATOM 908 C CA . SER A 1 111 ? 0.294 8.148 7.730 1.00 92.19 111 SER A CA 1
ATOM 909 C C . SER A 1 111 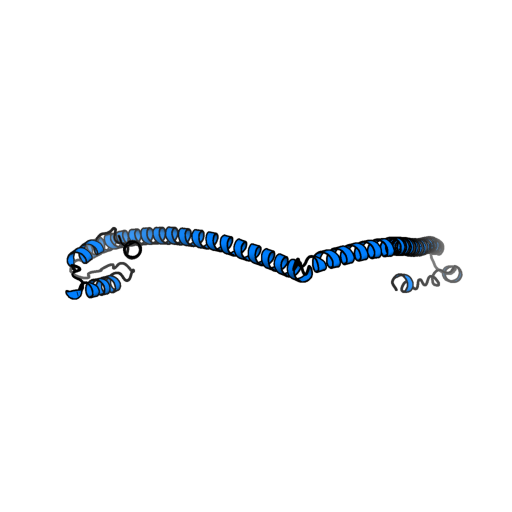? -0.674 6.966 7.857 1.00 92.19 111 SER A C 1
ATOM 911 O O . SER A 1 111 ? -1.796 7.121 8.353 1.00 92.19 111 SER A O 1
ATOM 913 N N . GLU A 1 112 ? -0.222 5.758 7.511 1.00 93.44 112 GLU A N 1
ATOM 914 C CA . GLU A 1 112 ? -1.014 4.535 7.654 1.00 93.44 112 GLU A CA 1
ATOM 915 C C . GLU A 1 112 ? -1.369 4.244 9.112 1.00 93.44 112 GLU A C 1
ATOM 917 O O . GLU A 1 112 ? -2.535 3.990 9.426 1.00 93.44 112 GLU A O 1
ATOM 922 N N . LYS A 1 113 ? -0.401 4.353 10.031 1.00 95.25 113 LYS A N 1
ATOM 923 C CA . LYS A 1 113 ? -0.636 4.187 11.471 1.00 95.25 113 LYS A CA 1
ATOM 924 C C . LYS A 1 113 ? -1.726 5.136 11.965 1.00 95.25 113 LYS A C 1
ATOM 926 O O . LYS A 1 113 ? -2.633 4.706 12.676 1.00 95.25 113 LYS A O 1
ATOM 931 N N . ASN A 1 114 ? -1.672 6.406 11.567 1.00 93.38 114 ASN A N 1
ATOM 932 C CA . ASN A 1 114 ? -2.668 7.402 11.960 1.00 93.38 114 ASN A CA 1
ATOM 933 C C . ASN A 1 114 ? -4.059 7.068 11.403 1.00 93.38 114 ASN A C 1
ATOM 935 O O . ASN A 1 114 ? -5.051 7.162 12.129 1.00 93.38 114 ASN A O 1
ATOM 939 N N . LYS A 1 115 ? -4.142 6.614 10.146 1.00 94.81 115 LYS A N 1
ATOM 940 C CA . LYS A 1 115 ? -5.395 6.152 9.529 1.00 94.81 115 LYS A CA 1
ATOM 941 C C . LYS A 1 115 ? -6.000 4.968 10.289 1.00 94.81 115 LYS A C 1
ATOM 943 O O . LYS A 1 115 ? -7.187 4.991 10.616 1.00 94.81 115 LYS A O 1
ATOM 948 N N . TYR A 1 116 ? -5.197 3.952 10.605 1.00 94.56 116 TYR A N 1
ATOM 949 C CA . TYR A 1 116 ? -5.668 2.782 11.350 1.00 94.56 116 TYR A CA 1
ATOM 950 C C . TYR A 1 116 ? -6.034 3.115 12.798 1.00 94.56 116 TYR A C 1
ATOM 952 O O . TYR A 1 116 ? -7.021 2.584 13.303 1.00 94.56 116 TYR A O 1
ATOM 960 N N . SER A 1 117 ? -5.305 4.026 13.449 1.00 94.12 117 SER A N 1
ATOM 961 C CA . SER A 1 117 ? -5.627 4.483 14.805 1.00 94.12 117 SER A CA 1
ATOM 962 C C . SER A 1 117 ? -6.993 5.170 14.860 1.00 94.12 117 SER A C 1
ATOM 964 O O . SER A 1 117 ? -7.807 4.823 15.712 1.00 94.12 117 SER A O 1
ATOM 966 N N . LYS A 1 118 ? -7.289 6.069 13.910 1.00 94.62 118 LYS A N 1
ATOM 967 C CA . LYS A 1 118 ? -8.611 6.713 13.804 1.00 94.62 118 LYS A CA 1
ATOM 968 C C . LYS A 1 118 ? -9.723 5.689 13.577 1.00 94.62 118 LYS A C 1
ATOM 970 O O . LYS A 1 118 ? -10.717 5.683 14.294 1.00 94.62 118 LYS A O 1
ATOM 975 N N . LYS A 1 119 ? -9.517 4.751 12.647 1.00 94.06 119 LYS A N 1
ATOM 976 C CA . LYS A 1 119 ? -10.495 3.689 12.366 1.00 94.06 119 LYS A CA 1
ATOM 977 C C . LYS A 1 119 ? -10.737 2.782 13.578 1.00 94.06 119 LYS A C 1
ATOM 979 O O . LYS A 1 119 ? -11.866 2.362 13.821 1.00 94.06 119 LYS A O 1
ATOM 984 N N . LYS A 1 120 ? -9.692 2.479 14.355 1.00 94.19 120 LYS A 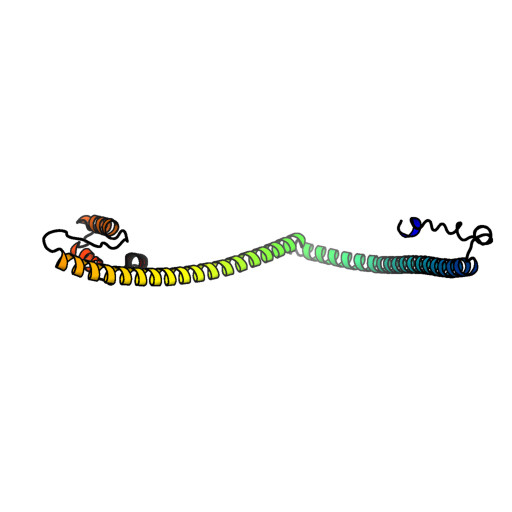N 1
ATOM 985 C CA . LYS A 1 120 ? -9.817 1.728 15.609 1.00 94.19 120 LYS A CA 1
ATOM 986 C C . LYS A 1 120 ? -10.685 2.486 16.613 1.00 94.19 120 LYS A C 1
ATOM 988 O O . LYS A 1 120 ? -11.588 1.889 17.191 1.00 94.19 120 LYS A O 1
ATOM 993 N N . GLU A 1 121 ? -10.440 3.778 16.795 1.00 94.06 121 GLU A N 1
ATOM 994 C CA . GLU A 1 121 ? -11.207 4.611 17.722 1.00 94.06 121 GLU A CA 1
ATOM 995 C C . GLU A 1 121 ? -12.688 4.702 17.321 1.00 94.06 121 GLU A C 1
ATOM 997 O O . GLU A 1 121 ? -13.573 4.492 18.154 1.00 94.06 121 GLU A O 1
ATOM 1002 N N . GLU A 1 122 ? -12.974 4.896 16.031 1.00 93.88 122 GLU A N 1
ATOM 1003 C CA . GLU A 1 122 ? -14.336 4.869 15.484 1.00 93.88 122 GLU A CA 1
ATOM 1004 C C . GLU A 1 122 ? -15.042 3.532 15.755 1.00 93.88 122 GLU A C 1
ATOM 1006 O O . GLU A 1 122 ? -16.188 3.510 16.218 1.00 93.88 122 GLU A O 1
ATOM 1011 N N . LEU A 1 123 ? -14.355 2.406 15.528 1.00 94.38 123 LEU A N 1
ATOM 1012 C CA . LEU A 1 123 ? -14.887 1.071 15.809 1.00 94.38 123 LEU A CA 1
ATOM 1013 C C . LEU A 1 123 ? -15.114 0.843 17.307 1.00 94.38 123 LEU A C 1
ATOM 1015 O O . LEU A 1 123 ? -16.111 0.230 17.685 1.00 94.38 123 LEU A O 1
ATOM 1019 N N . GLU A 1 124 ? -14.240 1.346 18.179 1.00 91.81 124 GLU A N 1
ATOM 1020 C CA . GLU A 1 124 ? -14.421 1.261 19.630 1.00 91.81 124 GLU A CA 1
ATOM 1021 C C . GLU A 1 124 ? -15.606 2.104 20.112 1.00 91.81 124 GLU A C 1
ATOM 1023 O O . GLU A 1 124 ? -16.381 1.657 20.963 1.00 91.81 124 GLU A O 1
ATOM 1028 N N . VAL A 1 125 ? -15.801 3.305 19.559 1.00 92.69 125 VAL A N 1
ATOM 1029 C CA . VAL A 1 125 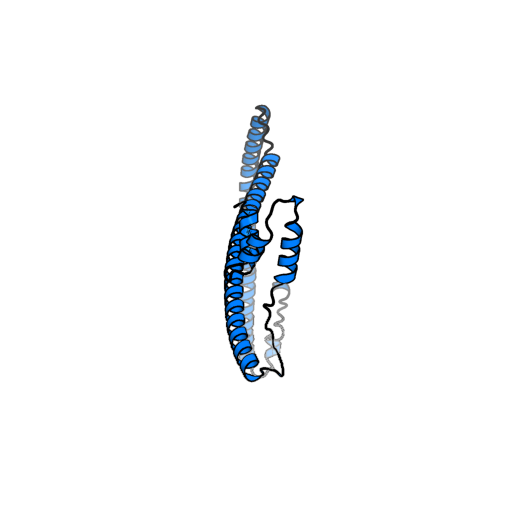? -17.001 4.121 19.804 1.00 92.69 125 VAL A CA 1
ATOM 1030 C C . VAL A 1 125 ? -18.254 3.399 19.300 1.00 92.69 125 VAL A C 1
ATOM 1032 O O . VAL A 1 125 ? -19.250 3.321 20.024 1.00 92.69 125 VAL A O 1
ATOM 1035 N N . GLY A 1 126 ? -18.209 2.821 18.098 1.00 91.19 126 GLY A N 1
ATOM 1036 C CA . GLY A 1 126 ? -19.308 2.036 17.532 1.00 91.19 126 GLY A CA 1
ATOM 1037 C C . GLY A 1 126 ? -19.664 0.824 18.395 1.00 91.19 126 GLY A C 1
ATOM 1038 O O . GLY A 1 126 ? -20.828 0.625 18.750 1.00 91.19 126 GLY A O 1
ATOM 1039 N N . ARG A 1 127 ? -18.653 0.061 18.825 1.00 90.69 127 ARG A N 1
ATOM 1040 C CA . ARG A 1 127 ? -18.808 -1.077 19.739 1.00 90.69 127 ARG A CA 1
ATOM 1041 C C . ARG A 1 127 ? -19.430 -0.649 21.065 1.00 90.69 127 ARG A C 1
ATOM 1043 O O . ARG A 1 127 ? -20.332 -1.333 21.540 1.00 90.69 127 ARG A O 1
ATOM 1050 N N . ARG A 1 128 ? -18.983 0.468 21.654 1.00 82.38 128 ARG A N 1
ATOM 1051 C CA . ARG A 1 128 ? -19.562 1.016 22.896 1.00 82.38 128 ARG A CA 1
ATOM 1052 C C . ARG A 1 128 ? -21.055 1.296 22.731 1.00 82.38 128 ARG A C 1
ATOM 1054 O O . ARG A 1 128 ? -21.858 0.738 23.472 1.00 82.38 128 ARG A O 1
ATOM 1061 N N . LYS A 1 129 ? -21.435 2.032 21.682 1.00 88.88 129 LYS A N 1
ATOM 1062 C CA . LYS A 1 129 ? -22.844 2.336 21.381 1.00 88.88 129 LYS A CA 1
ATOM 1063 C C . LYS A 1 129 ? -23.696 1.075 21.194 1.00 88.88 129 LYS A C 1
ATOM 1065 O O . LYS A 1 129 ? -24.839 1.037 21.643 1.00 88.88 129 LYS A O 1
ATOM 1070 N N . LEU A 1 130 ? -23.167 0.047 20.526 1.00 91.00 130 LEU A N 1
ATOM 1071 C CA . LEU A 1 130 ? -23.878 -1.220 20.321 1.00 91.00 130 LEU A CA 1
ATOM 1072 C C . LEU A 1 130 ? -24.051 -2.011 21.621 1.00 91.00 130 LEU A C 1
ATOM 1074 O O . LEU A 1 130 ? -25.133 -2.539 21.864 1.00 91.00 130 LEU A O 1
ATOM 1078 N N . LEU A 1 131 ? -23.024 -2.062 22.473 1.00 84.19 131 LEU A N 1
ATOM 1079 C CA . LEU A 1 131 ? -23.115 -2.713 23.781 1.00 84.19 131 LEU A CA 1
ATOM 1080 C C . LEU A 1 131 ? -24.135 -2.021 24.691 1.00 84.19 131 LEU A C 1
ATOM 1082 O O . LEU A 1 131 ? -24.904 -2.702 25.365 1.00 84.19 131 LEU A O 1
ATOM 1086 N N . ASP A 1 132 ? -24.201 -0.690 24.666 1.00 81.25 132 ASP A N 1
ATOM 1087 C CA . ASP A 1 132 ? -25.197 0.057 25.437 1.00 81.25 132 ASP A CA 1
ATOM 1088 C C . ASP A 1 132 ? -26.619 -0.227 24.947 1.00 81.25 132 ASP A C 1
ATOM 1090 O O . ASP A 1 132 ? -27.522 -0.458 25.753 1.00 81.25 132 ASP A O 1
ATOM 1094 N N . LYS A 1 133 ? -26.826 -0.281 23.624 1.00 85.69 133 LYS A N 1
ATOM 1095 C CA . LYS A 1 133 ? -28.111 -0.693 23.036 1.00 85.69 133 LYS A CA 1
ATOM 1096 C C . LYS A 1 133 ? -28.483 -2.118 23.444 1.00 85.69 133 LYS A C 1
ATOM 1098 O O . LYS A 1 133 ? -29.617 -2.353 23.851 1.00 85.69 133 LYS A O 1
ATOM 1103 N N . LEU A 1 134 ? -27.533 -3.050 23.378 1.00 85.44 134 LEU A N 1
ATOM 1104 C CA . LEU A 1 134 ? -27.750 -4.441 23.771 1.00 85.44 134 LEU A CA 1
ATOM 1105 C C . LEU A 1 134 ? -28.149 -4.554 25.247 1.00 85.44 134 LEU A C 1
ATOM 1107 O O . LEU A 1 134 ? -29.093 -5.268 25.574 1.00 85.44 134 LEU A O 1
ATOM 1111 N N . ASN A 1 135 ? -27.466 -3.827 26.132 1.00 79.75 135 ASN A N 1
ATOM 1112 C CA . ASN A 1 135 ? -27.777 -3.824 27.559 1.00 79.75 135 ASN A CA 1
ATOM 1113 C C . ASN A 1 135 ? -29.170 -3.256 27.846 1.00 79.75 135 ASN A C 1
ATOM 1115 O O . ASN A 1 135 ? -29.885 -3.823 28.667 1.00 79.75 135 ASN A O 1
ATOM 1119 N N . LYS A 1 136 ? -29.587 -2.194 27.144 1.00 81.88 136 LYS A N 1
ATOM 1120 C CA . LYS A 1 136 ? -30.953 -1.655 27.261 1.00 81.88 136 LYS A CA 1
ATOM 1121 C C . LYS A 1 136 ? -32.004 -2.693 26.868 1.00 81.88 136 LYS A C 1
ATOM 1123 O O . LYS A 1 136 ? -32.906 -2.964 27.651 1.00 81.88 136 LYS A O 1
ATOM 1128 N N . VAL A 1 137 ? -31.833 -3.349 25.717 1.00 87.62 137 VAL A N 1
ATOM 1129 C CA . VAL A 1 137 ? -32.765 -4.395 25.257 1.00 87.62 137 VAL A CA 1
ATOM 1130 C C . VAL A 1 137 ? -32.827 -5.565 26.243 1.00 87.62 137 VAL A C 1
ATOM 1132 O O . VAL A 1 137 ? -33.913 -6.052 26.551 1.00 87.62 137 VAL A O 1
ATOM 1135 N N . ARG A 1 138 ? -31.680 -6.007 26.775 1.00 82.12 138 ARG A N 1
ATOM 1136 C CA . ARG A 1 138 ? -31.629 -7.072 27.792 1.00 82.12 138 ARG A CA 1
ATOM 1137 C C . ARG A 1 138 ? -32.337 -6.674 29.084 1.00 82.12 138 ARG A C 1
ATOM 1139 O O . ARG A 1 138 ? -33.056 -7.493 29.652 1.00 82.12 138 ARG A O 1
ATOM 1146 N N . LEU A 1 139 ? -32.170 -5.430 29.531 1.00 80.44 139 LEU A N 1
ATOM 1147 C CA . LEU A 1 139 ? -32.858 -4.908 30.708 1.00 80.44 139 LEU A CA 1
ATOM 1148 C C . LEU A 1 139 ? -34.377 -4.874 30.497 1.00 80.44 139 LEU A C 1
ATOM 1150 O O . LEU A 1 139 ? -35.122 -5.325 31.363 1.00 80.44 139 LEU A O 1
ATOM 1154 N N . ASP A 1 140 ? -34.839 -4.408 29.338 1.00 83.25 140 ASP A N 1
ATOM 1155 C CA . ASP A 1 140 ? -36.268 -4.361 29.014 1.00 83.25 140 ASP A CA 1
ATOM 1156 C C . ASP A 1 140 ? -36.880 -5.768 28.947 1.00 83.25 140 ASP A C 1
ATOM 1158 O O . ASP A 1 140 ? -37.971 -6.008 29.469 1.00 83.25 140 ASP A O 1
ATOM 1162 N N . GLN A 1 141 ? -36.161 -6.731 28.361 1.00 86.31 141 GLN A N 1
ATOM 1163 C CA . GLN A 1 141 ? -36.569 -8.138 28.372 1.00 86.31 141 GLN A CA 1
ATOM 1164 C C . GLN A 1 141 ? -36.638 -8.700 29.794 1.00 86.31 141 GLN A C 1
ATOM 1166 O O . GLN A 1 141 ? -37.585 -9.415 30.121 1.00 86.31 141 GLN A O 1
ATOM 1171 N N . PHE A 1 142 ? -35.667 -8.374 30.646 1.00 83.81 142 PHE A N 1
ATOM 1172 C CA . PHE A 1 142 ? -35.670 -8.798 32.041 1.00 83.81 142 PHE A CA 1
ATOM 1173 C C . PHE A 1 142 ? -36.863 -8.232 32.814 1.00 83.81 142 PHE A C 1
ATOM 1175 O O . PHE A 1 142 ? -37.535 -8.987 33.511 1.00 83.81 142 PHE A O 1
ATOM 1182 N N . LYS A 1 143 ? -37.178 -6.941 32.645 1.00 84.38 143 LYS A N 1
ATOM 1183 C CA . LYS A 1 143 ? -38.345 -6.312 33.283 1.00 84.38 143 LYS A CA 1
ATOM 1184 C C . LYS A 1 143 ? -39.641 -7.023 32.902 1.00 84.38 143 LYS A C 1
ATOM 1186 O O . LYS A 1 143 ? -40.373 -7.450 33.790 1.00 84.38 143 LYS A O 1
ATOM 1191 N N . LYS A 1 144 ? -39.854 -7.269 31.604 1.00 88.38 144 LYS A N 1
ATOM 1192 C CA . LYS A 1 144 ? -41.015 -8.033 31.113 1.00 88.38 144 LYS A CA 1
ATOM 1193 C C . LYS A 1 144 ? -41.070 -9.444 31.703 1.00 88.38 144 LYS A C 1
ATOM 1195 O O . LYS A 1 144 ? -42.129 -9.902 32.115 1.00 88.38 144 LYS A O 1
ATOM 1200 N N . ARG A 1 145 ? -39.932 -10.143 31.785 1.00 85.31 145 ARG A N 1
ATOM 1201 C CA . ARG A 1 145 ? -39.873 -11.482 32.400 1.00 85.31 145 ARG A CA 1
ATOM 1202 C C . ARG A 1 145 ? -40.188 -11.449 33.894 1.00 85.31 145 ARG A C 1
ATOM 1204 O O . ARG A 1 145 ? -40.861 -12.352 34.369 1.00 85.31 145 ARG A O 1
ATOM 1211 N N . LYS A 1 146 ? -39.751 -10.415 34.615 1.00 86.19 146 LYS A N 1
ATOM 1212 C CA . LYS A 1 146 ? -40.026 -10.233 36.046 1.00 86.19 146 LYS A CA 1
ATOM 1213 C C . LYS A 1 146 ? -41.492 -9.886 36.320 1.00 86.19 146 LYS A C 1
ATOM 1215 O O . LYS A 1 146 ? -42.045 -10.298 37.332 1.00 86.19 146 LYS A O 1
ATOM 1220 N N . GLU A 1 147 ? -42.146 -9.156 35.420 1.00 88.25 147 GLU A N 1
ATOM 1221 C CA . GLU A 1 147 ? -43.600 -8.944 35.472 1.00 88.25 147 GLU A CA 1
ATOM 1222 C C . GLU A 1 147 ? -44.356 -10.264 35.294 1.00 88.25 147 GLU A C 1
ATOM 1224 O O . GLU A 1 147 ? -45.220 -10.595 36.105 1.00 88.25 147 GLU A O 1
ATOM 1229 N N . VAL A 1 148 ? -43.970 -11.065 34.297 1.00 88.38 148 VAL A N 1
ATOM 1230 C CA . VAL A 1 148 ? -44.542 -12.402 34.078 1.00 88.38 148 VAL A CA 1
ATOM 1231 C C . VAL A 1 148 ? -44.271 -13.329 35.267 1.00 88.38 148 VAL A C 1
ATOM 1233 O O . VAL A 1 148 ? -45.170 -14.048 35.692 1.00 88.38 148 VAL A O 1
ATOM 1236 N N . GLU A 1 149 ? -43.072 -13.285 35.850 1.00 87.31 149 GLU A N 1
ATOM 1237 C CA . GLU A 1 149 ? -42.725 -14.029 37.067 1.00 87.31 149 GLU A CA 1
ATOM 1238 C C . GLU A 1 149 ? -43.682 -13.694 38.215 1.00 87.31 149 GLU A C 1
ATOM 1240 O O . GLU A 1 149 ? -44.227 -14.605 38.835 1.00 87.31 149 GLU A O 1
ATOM 1245 N N . LYS A 1 150 ? -43.938 -12.403 38.469 1.00 87.06 150 LYS A N 1
ATOM 1246 C CA . LYS A 1 150 ? -44.898 -11.972 39.494 1.00 87.06 150 LYS A CA 1
ATOM 1247 C C . LYS A 1 150 ? -46.290 -12.533 39.222 1.00 87.06 150 LYS A C 1
ATOM 1249 O O . LYS A 1 150 ? -46.879 -13.124 40.121 1.00 87.06 150 LYS A O 1
ATOM 1254 N N . MET A 1 151 ? -46.773 -12.430 37.983 1.00 87.69 151 MET A N 1
ATOM 1255 C CA . MET A 1 151 ? -48.082 -12.971 37.598 1.00 87.69 151 MET A CA 1
ATOM 1256 C C . MET A 1 151 ? -48.172 -14.490 37.799 1.00 87.69 151 MET A C 1
ATOM 1258 O O . MET A 1 151 ? -49.208 -15.001 38.223 1.00 87.69 151 MET A O 1
ATOM 1262 N N . ILE A 1 152 ? -47.104 -15.231 37.491 1.00 87.38 152 ILE A N 1
ATOM 1263 C CA . ILE A 1 152 ? -47.063 -16.684 37.688 1.00 87.38 152 ILE A CA 1
ATOM 1264 C C . ILE A 1 152 ? -47.007 -17.025 39.181 1.00 87.38 152 ILE A C 1
ATOM 1266 O O . ILE A 1 152 ? -47.761 -17.884 39.631 1.00 87.38 152 ILE A O 1
ATOM 1270 N N . ASN A 1 153 ? -46.174 -16.332 39.960 1.00 87.06 153 ASN A N 1
ATOM 1271 C CA . ASN A 1 153 ? -46.053 -16.536 41.405 1.00 87.06 153 ASN A CA 1
ATOM 1272 C C . ASN A 1 153 ? -47.352 -16.210 42.157 1.00 87.06 153 ASN A C 1
ATOM 1274 O O . ASN A 1 153 ? -47.676 -16.879 43.136 1.00 87.06 153 ASN A O 1
ATOM 1278 N N . GLU A 1 154 ? -48.116 -15.215 41.703 1.00 87.31 154 GLU A N 1
ATOM 1279 C CA . GLU A 1 154 ? -49.452 -14.926 42.235 1.00 87.31 154 GLU A CA 1
ATOM 1280 C C . GLU A 1 154 ? -50.438 -16.063 41.943 1.00 87.31 154 GLU A C 1
ATOM 1282 O O . GLU A 1 154 ? -51.179 -16.472 42.837 1.00 87.31 154 GLU A O 1
ATOM 1287 N N . LYS A 1 155 ? -50.418 -16.619 40.723 1.00 87.06 155 LYS A N 1
ATOM 1288 C CA . LYS A 1 155 ? -51.296 -17.732 40.320 1.00 87.06 155 LYS A CA 1
ATOM 1289 C C . LYS A 1 155 ? -50.924 -19.075 40.956 1.00 87.06 155 LYS A C 1
ATOM 1291 O O . LYS A 1 155 ? -51.807 -19.892 41.185 1.00 87.06 155 LYS A O 1
ATOM 1296 N N . LEU A 1 156 ? -49.641 -19.313 41.231 1.00 85.12 156 LEU A N 1
ATOM 1297 C CA . LEU A 1 156 ? -49.108 -20.571 41.781 1.00 85.12 156 LEU A CA 1
ATOM 1298 C C . LEU A 1 156 ? -48.752 -20.473 43.272 1.00 85.12 156 LEU A C 1
ATOM 1300 O O . LEU A 1 156 ? -47.938 -21.249 43.787 1.00 85.12 156 LEU A O 1
ATOM 1304 N N . LYS A 1 157 ? -49.354 -19.512 43.979 1.00 80.44 157 LYS A N 1
ATOM 1305 C CA . LYS A 1 157 ? -49.057 -19.218 45.380 1.00 80.44 157 LYS A CA 1
ATOM 1306 C C . LYS A 1 157 ? -49.257 -20.464 46.256 1.00 80.44 157 LYS A C 1
ATOM 1308 O O . LYS A 1 157 ? -50.360 -20.985 46.364 1.00 80.44 157 LYS A O 1
ATOM 1313 N N . GLY A 1 158 ? -48.176 -20.924 46.889 1.00 73.19 158 GLY A N 1
ATOM 1314 C CA . GLY A 1 158 ? -48.161 -22.105 47.766 1.00 73.19 158 GLY A CA 1
ATOM 1315 C C . GLY A 1 158 ? -47.758 -23.425 47.095 1.00 73.19 158 GLY A C 1
ATOM 1316 O O . GLY A 1 158 ? -47.555 -24.401 47.807 1.00 73.19 158 GLY A O 1
ATOM 1317 N N . ILE A 1 159 ? -47.590 -23.455 45.767 1.00 82.12 159 ILE A N 1
ATOM 1318 C CA . ILE A 1 159 ? -47.189 -24.661 45.018 1.00 82.12 159 ILE A CA 1
ATOM 1319 C C . ILE A 1 159 ? -45.746 -24.535 44.523 1.00 82.12 159 ILE A C 1
ATOM 1321 O O . ILE A 1 159 ? -44.922 -25.413 44.762 1.00 82.12 159 ILE A O 1
ATOM 1325 N N . LEU A 1 160 ? -45.428 -23.436 43.833 1.00 76.56 160 LEU A N 1
ATOM 1326 C CA . LEU A 1 160 ? -44.131 -23.237 43.190 1.00 76.56 160 LEU A CA 1
ATOM 1327 C C . LEU A 1 160 ? -43.766 -21.752 43.185 1.00 76.56 160 LEU A C 1
ATOM 1329 O O . LEU A 1 160 ? -44.603 -20.908 42.874 1.00 76.56 160 LEU A O 1
ATOM 1333 N N . LYS A 1 161 ? -42.503 -21.443 43.492 1.00 77.69 161 LYS A N 1
ATOM 1334 C CA . LYS A 1 161 ? -41.936 -20.097 43.367 1.00 77.69 161 LYS A CA 1
ATOM 1335 C C . LYS A 1 161 ? -40.904 -20.088 42.247 1.00 77.69 161 LYS A C 1
ATOM 1337 O O . LYS A 1 161 ? -39.916 -20.814 42.315 1.00 77.69 161 LYS A O 1
ATOM 1342 N N . ILE A 1 162 ? -41.134 -19.254 41.242 1.00 77.69 162 ILE A N 1
ATOM 1343 C CA . ILE A 1 162 ? -40.193 -18.993 40.153 1.00 77.69 162 ILE A CA 1
ATOM 1344 C C . ILE A 1 162 ? -39.460 -17.690 40.476 1.00 77.69 162 ILE A C 1
ATOM 1346 O O . ILE A 1 162 ? -40.086 -16.740 40.932 1.00 77.69 162 ILE A O 1
ATOM 1350 N N . ASP A 1 163 ? -38.146 -17.658 40.265 1.00 76.56 163 ASP A N 1
ATOM 1351 C CA . ASP A 1 163 ? -37.299 -16.475 40.454 1.00 76.56 163 ASP A CA 1
ATOM 1352 C C . ASP A 1 163 ? -36.503 -16.233 39.168 1.00 76.56 163 ASP A C 1
ATOM 1354 O O . ASP A 1 163 ? -35.737 -17.100 38.733 1.00 76.56 163 ASP A O 1
ATOM 1358 N N . VAL A 1 164 ? -36.706 -15.084 38.521 1.00 75.12 164 VAL A N 1
ATOM 1359 C CA . VAL A 1 164 ? -35.976 -14.715 37.307 1.00 75.12 164 VAL A CA 1
ATOM 1360 C C . VAL A 1 164 ? -34.792 -13.843 37.698 1.00 75.12 164 VAL A C 1
ATOM 1362 O O . VAL A 1 164 ? -34.935 -12.691 38.109 1.00 75.12 164 VAL A O 1
ATOM 1365 N N . LYS A 1 165 ? -33.586 -14.378 37.493 1.00 69.06 165 LYS A N 1
ATOM 1366 C CA . LYS A 1 165 ? -32.328 -13.660 37.718 1.00 69.06 165 LYS A CA 1
ATOM 1367 C C . LYS A 1 165 ? -31.773 -13.081 36.423 1.00 69.06 165 LYS A C 1
ATOM 1369 O O . LYS A 1 165 ? -31.926 -13.652 35.344 1.00 69.06 165 LYS A O 1
ATOM 1374 N N . TYR A 1 166 ? -31.135 -11.920 36.534 1.00 67.00 166 TYR A N 1
ATOM 1375 C CA . TYR A 1 166 ? -30.476 -11.274 35.405 1.00 67.00 166 TYR A CA 1
ATOM 1376 C C . TYR A 1 166 ? -29.173 -12.013 35.067 1.00 67.00 166 TYR A C 1
ATOM 1378 O O . TYR A 1 166 ? -28.379 -12.294 35.956 1.00 67.00 166 TYR A O 1
ATOM 1386 N N . GLU A 1 167 ? -28.951 -12.312 33.786 1.00 60.94 167 GLU A N 1
ATOM 1387 C CA . GLU A 1 167 ? -27.886 -13.207 33.292 1.00 60.94 167 GLU A CA 1
ATOM 1388 C C . GLU A 1 167 ? -26.454 -12.678 33.506 1.00 60.94 167 GLU A C 1
ATOM 1390 O O . GLU A 1 167 ? -25.486 -13.437 33.469 1.00 60.94 167 GLU A O 1
ATOM 1395 N N . ALA A 1 168 ? -26.270 -11.376 33.736 1.00 55.91 168 ALA A N 1
ATOM 1396 C CA . ALA A 1 168 ? -24.932 -10.853 33.983 1.00 55.91 168 ALA A CA 1
ATOM 1397 C C . ALA A 1 168 ? -24.417 -11.350 35.340 1.00 55.91 168 ALA A C 1
ATOM 1399 O O . ALA A 1 168 ? -25.161 -11.328 36.314 1.00 55.91 168 ALA A O 1
ATOM 1400 N N . ILE A 1 169 ? -23.130 -11.719 35.391 1.00 53.12 169 ILE A N 1
ATOM 1401 C CA . ILE A 1 169 ? -22.310 -12.089 36.563 1.00 53.12 169 ILE A CA 1
ATOM 1402 C C . ILE A 1 169 ? -22.233 -10.902 37.550 1.00 53.12 169 ILE A C 1
ATOM 1404 O O . ILE A 1 169 ? -21.168 -10.374 37.856 1.00 53.12 169 ILE A O 1
ATOM 1408 N N . ARG A 1 170 ? -23.385 -10.403 37.995 1.00 60.50 170 ARG A N 1
ATOM 1409 C CA . ARG A 1 170 ? -23.535 -9.307 38.940 1.00 60.50 170 ARG A CA 1
ATOM 1410 C C . ARG A 1 170 ? -23.164 -9.868 40.297 1.00 60.50 170 ARG A C 1
ATOM 1412 O O . ARG A 1 170 ? -22.226 -9.367 40.885 1.00 60.50 170 ARG A O 1
ATOM 1419 N N . ASP A 1 171 ? -23.759 -10.981 40.712 1.00 61.16 171 ASP A N 1
ATOM 1420 C CA . ASP A 1 171 ? -23.560 -11.534 42.056 1.00 61.16 171 ASP A CA 1
ATOM 1421 C C . ASP A 1 171 ? -22.090 -11.876 42.339 1.00 61.16 171 ASP A C 1
ATOM 1423 O O . ASP A 1 171 ? -21.530 -11.438 43.338 1.00 61.16 171 ASP A O 1
ATOM 1427 N N . GLY A 1 172 ? -21.402 -12.555 41.414 1.00 64.88 172 GLY A N 1
ATOM 1428 C CA . GLY A 1 172 ? -19.972 -12.858 41.566 1.00 64.88 172 GLY A CA 1
ATOM 1429 C C . GLY A 1 172 ? -19.056 -11.625 41.503 1.00 64.88 172 GLY A C 1
ATOM 1430 O O . GLY A 1 172 ? -17.966 -11.628 42.069 1.00 64.88 172 GLY A O 1
ATOM 1431 N N . PHE A 1 173 ? -19.458 -10.562 40.804 1.00 68.31 173 PHE A N 1
ATOM 1432 C CA . PHE A 1 173 ? -18.728 -9.290 40.784 1.00 68.31 173 PHE A CA 1
ATOM 1433 C C . PHE A 1 173 ? -18.989 -8.467 42.052 1.00 68.31 173 PHE A C 1
ATOM 1435 O O . PHE A 1 173 ? -18.045 -7.960 42.646 1.00 68.31 173 PHE A O 1
ATOM 1442 N N . ILE A 1 174 ? -20.244 -8.396 42.493 1.00 68.56 174 ILE A N 1
ATOM 1443 C CA . ILE A 1 174 ? -20.698 -7.713 43.706 1.00 68.56 174 ILE A CA 1
ATOM 1444 C C . ILE A 1 174 ? -20.056 -8.348 44.931 1.00 68.56 174 ILE A C 1
ATOM 1446 O O . ILE A 1 174 ? -19.519 -7.623 45.757 1.00 68.56 174 ILE A O 1
ATOM 1450 N N . ASN A 1 175 ? -20.048 -9.679 45.027 1.00 70.00 175 ASN A N 1
ATOM 1451 C CA . ASN A 1 175 ? -19.412 -10.380 46.140 1.00 70.00 175 ASN A CA 1
ATOM 1452 C C . ASN A 1 175 ? -17.921 -10.044 46.213 1.00 70.00 175 ASN A C 1
ATOM 1454 O O . ASN A 1 175 ? -17.451 -9.631 47.264 1.00 70.00 175 ASN A O 1
ATOM 1458 N N . ARG A 1 176 ? -17.210 -10.059 45.076 1.00 71.81 176 ARG A N 1
ATOM 1459 C CA . ARG A 1 176 ? -15.804 -9.621 45.026 1.00 71.81 176 ARG A CA 1
ATOM 1460 C C . ARG A 1 176 ? -15.628 -8.155 45.431 1.00 71.81 176 ARG A C 1
ATOM 1462 O O . ARG A 1 176 ? -14.707 -7.834 46.169 1.00 71.81 176 ARG A O 1
ATOM 1469 N N . LEU A 1 177 ? -16.514 -7.260 44.995 1.00 70.31 177 LEU A N 1
ATOM 1470 C CA . LEU A 1 177 ? -16.517 -5.846 45.400 1.00 70.31 177 LEU A CA 1
ATOM 1471 C C . LEU A 1 177 ? -16.734 -5.666 46.907 1.00 70.31 177 LEU A C 1
ATOM 1473 O O . LEU A 1 177 ? -16.077 -4.842 47.540 1.00 70.31 177 LEU A O 1
ATOM 1477 N N . LEU A 1 178 ? -17.642 -6.450 47.482 1.00 69.88 178 LEU A N 1
ATOM 1478 C CA . LEU A 1 178 ? -17.918 -6.464 48.912 1.00 69.88 178 LEU A CA 1
ATOM 1479 C C . LEU A 1 178 ? -16.769 -7.103 49.708 1.00 69.88 178 LEU A C 1
ATOM 1481 O O . LEU A 1 178 ? -16.525 -6.685 50.841 1.00 69.88 178 LEU A O 1
ATOM 1485 N N . ASP A 1 179 ? -16.013 -8.034 49.130 1.00 72.12 179 ASP A N 1
ATOM 1486 C CA . ASP A 1 179 ? -14.803 -8.583 49.753 1.00 72.12 179 ASP A CA 1
ATOM 1487 C C . ASP A 1 179 ? -13.697 -7.517 49.862 1.00 72.12 179 ASP A C 1
ATOM 1489 O O . ASP A 1 179 ? -13.054 -7.388 50.909 1.00 72.12 179 ASP A O 1
ATOM 1493 N N . TYR A 1 180 ? -13.547 -6.661 48.840 1.00 66.81 180 TYR A N 1
ATOM 1494 C CA . TYR A 1 180 ? -12.615 -5.523 48.872 1.00 66.81 180 TYR A CA 1
ATOM 1495 C C . TYR A 1 180 ? -12.993 -4.433 49.890 1.00 66.81 180 TYR A C 1
ATOM 1497 O O . TYR A 1 180 ? -12.125 -3.679 50.335 1.00 66.81 180 TYR A O 1
ATOM 1505 N N . SER A 1 181 ? -14.260 -4.359 50.310 1.00 60.84 181 SER A N 1
ATOM 1506 C CA . SER A 1 181 ? -14.761 -3.393 51.307 1.00 60.84 181 SER A CA 1
ATOM 1507 C C . SER A 1 181 ? -14.493 -3.796 52.771 1.00 60.84 181 SER A C 1
ATOM 1509 O O . SER A 1 181 ? -15.268 -3.513 53.687 1.00 60.84 181 SER A O 1
ATOM 1511 N N . SER A 1 182 ? -13.389 -4.503 53.005 1.00 55.75 182 SER A N 1
ATOM 1512 C CA . SER A 1 182 ? -12.936 -4.901 54.340 1.00 55.75 182 SER A CA 1
ATOM 1513 C C . SER A 1 182 ? -12.393 -3.705 55.143 1.00 55.75 182 SER A C 1
ATOM 1515 O O . SER A 1 182 ? -12.037 -2.669 54.578 1.00 55.75 182 SER A O 1
ATOM 1517 N N . ARG A 1 183 ? -12.340 -3.842 56.482 1.00 52.00 183 ARG A N 1
ATOM 1518 C CA . ARG A 1 183 ? -11.980 -2.778 57.454 1.00 52.00 183 ARG A CA 1
ATOM 1519 C C . ARG A 1 183 ? -10.666 -2.039 57.138 1.00 52.00 183 ARG A C 1
ATOM 1521 O O . ARG A 1 183 ? -10.531 -0.889 57.541 1.00 52.00 183 ARG A O 1
ATOM 1528 N N . GLU A 1 184 ? -9.749 -2.663 56.400 1.00 54.84 184 GLU A N 1
ATOM 1529 C CA . GLU A 1 184 ? -8.485 -2.075 55.931 1.00 54.84 184 GLU A CA 1
ATOM 1530 C C . GLU A 1 184 ? -8.658 -0.915 54.941 1.00 54.84 184 GLU A C 1
ATOM 1532 O O . GLU A 1 184 ? -7.919 0.060 55.020 1.00 54.84 184 GLU A O 1
ATOM 1537 N N . ASN A 1 185 ? -9.662 -0.956 54.058 1.00 58.97 185 ASN A N 1
ATOM 1538 C CA . ASN A 1 185 ? -9.810 0.038 52.987 1.00 58.97 185 ASN A CA 1
ATOM 1539 C C . ASN A 1 185 ? -10.741 1.211 53.347 1.00 58.97 185 ASN A C 1
ATOM 1541 O O . ASN A 1 185 ? -10.933 2.104 52.529 1.00 58.97 185 ASN A O 1
ATOM 1545 N N . ARG A 1 186 ? -11.350 1.229 54.548 1.00 58.75 186 ARG A N 1
ATOM 1546 C CA . ARG A 1 186 ? -12.359 2.230 54.986 1.00 58.75 186 ARG A CA 1
ATOM 1547 C C . ARG A 1 186 ? -13.567 2.412 54.043 1.00 58.75 186 ARG A C 1
ATOM 1549 O O . ARG A 1 186 ? -14.346 3.347 54.219 1.00 58.75 186 ARG A O 1
ATOM 1556 N N . ILE A 1 187 ? -13.777 1.515 53.082 1.00 62.34 187 ILE A N 1
ATOM 1557 C CA . ILE A 1 187 ? -14.929 1.562 52.177 1.00 62.34 187 ILE A CA 1
ATOM 1558 C C . ILE A 1 187 ? -16.120 0.885 52.864 1.00 62.34 187 ILE A C 1
ATOM 1560 O O . ILE A 1 187 ? -16.061 -0.287 53.226 1.00 62.34 187 ILE A O 1
ATOM 1564 N N . MET A 1 188 ? -17.211 1.625 53.058 1.00 63.97 188 MET A N 1
ATOM 1565 C CA . MET A 1 188 ? -18.435 1.110 53.677 1.00 63.97 188 MET A CA 1
ATOM 1566 C C . MET A 1 188 ? -19.159 0.140 52.720 1.00 63.97 188 MET A C 1
ATOM 1568 O O . MET A 1 188 ? -19.343 0.443 51.540 1.00 63.97 188 MET A O 1
ATOM 1572 N N . LYS A 1 189 ? -19.629 -1.002 53.240 1.00 66.75 189 LYS A N 1
ATOM 1573 C CA . LYS A 1 189 ? -20.388 -2.024 52.484 1.00 66.75 189 LYS A CA 1
ATOM 1574 C C . LYS A 1 189 ? -21.754 -1.531 51.994 1.00 66.75 189 LYS A C 1
ATOM 1576 O O . LYS A 1 189 ? -22.184 -1.853 50.888 1.00 66.75 189 LYS A O 1
ATOM 1581 N N . GLU A 1 190 ? -22.415 -0.709 52.797 1.00 66.81 190 GLU A N 1
ATOM 1582 C CA . GLU A 1 190 ? -23.801 -0.287 52.571 1.00 66.81 190 GLU A CA 1
ATOM 1583 C C . GLU A 1 190 ? -24.001 0.686 51.397 1.00 66.81 190 GLU A C 1
ATOM 1585 O O . GLU A 1 190 ? -24.984 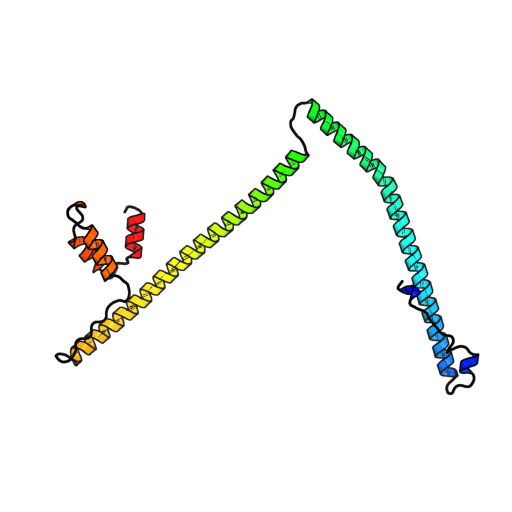0.553 50.667 1.00 66.81 190 GLU A O 1
ATOM 1590 N N . PRO A 1 191 ? -23.103 1.657 51.150 1.00 70.06 191 PRO A N 1
ATOM 1591 C CA . PRO A 1 191 ? -23.114 2.452 49.923 1.00 70.06 191 PRO A CA 1
ATOM 1592 C C . PRO A 1 191 ? -22.917 1.615 48.657 1.00 70.06 191 PRO A C 1
ATOM 1594 O O . PRO A 1 191 ? -23.612 1.850 47.673 1.00 70.06 191 PRO A O 1
ATOM 1597 N N . ILE A 1 192 ? -22.033 0.609 48.689 1.00 68.88 192 ILE A N 1
ATOM 1598 C CA . ILE A 1 192 ? -21.811 -0.286 47.544 1.00 68.88 192 ILE A CA 1
ATOM 1599 C C . ILE A 1 192 ? -23.082 -1.080 47.252 1.00 68.88 192 ILE A C 1
ATOM 1601 O O . ILE A 1 192 ? -23.510 -1.117 46.104 1.00 68.88 192 ILE A O 1
ATOM 1605 N N . LYS A 1 193 ? -23.721 -1.665 48.274 1.00 68.06 193 LYS A N 1
ATOM 1606 C CA . LYS A 1 193 ? -24.994 -2.380 48.097 1.00 68.06 193 LYS A CA 1
ATOM 1607 C C . LYS A 1 193 ? -26.082 -1.486 47.511 1.00 68.06 193 LYS A C 1
ATOM 1609 O O . LYS A 1 193 ? -26.660 -1.848 46.496 1.00 68.06 193 LYS A O 1
ATOM 1614 N N . ARG A 1 194 ? -26.292 -0.290 48.073 1.00 69.94 194 ARG A N 1
ATOM 1615 C CA . ARG A 1 194 ? -27.296 0.663 47.562 1.00 69.94 194 ARG A CA 1
ATOM 1616 C C . ARG A 1 194 ? -27.031 1.085 46.120 1.00 69.94 194 ARG A C 1
ATOM 1618 O O . ARG A 1 194 ? -27.960 1.163 45.327 1.00 69.94 194 ARG A O 1
ATOM 1625 N N . MET A 1 195 ? -25.771 1.329 45.770 1.00 68.56 195 MET A N 1
ATOM 1626 C CA . MET A 1 195 ? -25.389 1.685 44.406 1.00 68.56 195 MET A CA 1
ATOM 1627 C C . MET A 1 195 ? -25.600 0.515 43.448 1.00 68.56 195 MET A C 1
ATOM 1629 O O . MET A 1 195 ? -26.072 0.713 42.342 1.00 68.56 195 MET A O 1
ATOM 1633 N N . VAL A 1 196 ? -25.275 -0.704 43.869 1.00 67.00 196 VAL A N 1
ATOM 1634 C CA . VAL A 1 196 ? -25.440 -1.920 43.071 1.00 67.00 196 VAL A CA 1
ATOM 1635 C C . VAL A 1 196 ? -26.909 -2.295 42.882 1.00 67.00 196 VAL A C 1
ATOM 1637 O O . VAL A 1 196 ? -27.243 -2.844 41.834 1.00 67.00 196 VAL A O 1
ATOM 1640 N N . GLU A 1 197 ? -27.764 -2.033 43.867 1.00 66.06 197 GLU A N 1
ATOM 1641 C CA . GLU A 1 197 ? -29.207 -2.302 43.828 1.00 66.06 197 GLU A CA 1
ATOM 1642 C C . GLU A 1 197 ? -29.991 -1.270 43.004 1.00 66.06 197 GLU A C 1
ATOM 1644 O O . GLU A 1 197 ? -31.125 -1.545 42.617 1.00 66.06 197 GLU A O 1
ATOM 1649 N N . ASP A 1 198 ? -29.391 -0.121 42.676 1.00 69.31 198 ASP A N 1
ATOM 1650 C CA . ASP A 1 198 ? -29.989 0.865 41.775 1.00 69.31 198 ASP A CA 1
ATOM 1651 C C . ASP A 1 198 ? -30.159 0.280 40.355 1.00 69.31 198 ASP A C 1
ATOM 1653 O O . ASP A 1 198 ? -29.250 -0.325 39.767 1.00 69.31 198 ASP A O 1
ATOM 1657 N N . ASP A 1 199 ? -31.337 0.501 39.769 1.00 59.94 199 ASP A N 1
ATOM 1658 C CA . ASP A 1 199 ? -31.683 0.136 38.391 1.00 59.94 199 ASP A CA 1
ATOM 1659 C C . ASP A 1 199 ? -30.769 0.803 37.347 1.00 59.94 199 ASP A C 1
ATOM 1661 O O . ASP A 1 199 ? -30.664 0.332 36.211 1.00 59.94 199 ASP A O 1
ATOM 1665 N N . LYS A 1 200 ? -30.093 1.896 37.714 1.00 61.94 200 LYS A N 1
ATOM 1666 C CA . LYS A 1 200 ? -29.139 2.618 36.861 1.00 61.94 200 LYS A CA 1
ATOM 1667 C C . LYS A 1 200 ? -27.722 2.053 36.918 1.00 61.94 200 LYS A C 1
ATOM 1669 O O . LYS A 1 200 ? -26.871 2.483 36.136 1.00 61.94 200 LYS A O 1
ATOM 1674 N N . PHE A 1 201 ? -27.438 1.107 37.811 1.00 65.62 201 PHE A N 1
ATOM 1675 C CA . PHE A 1 201 ? -26.085 0.594 37.973 1.00 65.62 201 PHE A CA 1
ATOM 1676 C C . PHE A 1 201 ? -25.654 -0.298 36.815 1.00 65.62 201 PHE A C 1
ATOM 1678 O O . PHE A 1 201 ? -26.252 -1.330 36.505 1.00 65.62 201 PHE A O 1
ATOM 1685 N N . ASN A 1 202 ? -24.535 0.087 36.208 1.00 68.44 202 ASN A N 1
ATOM 1686 C CA . ASN A 1 202 ? -23.869 -0.659 35.159 1.00 68.44 202 ASN A CA 1
ATOM 1687 C C . ASN A 1 202 ? -22.410 -0.874 35.569 1.00 68.44 202 ASN A C 1
ATOM 1689 O O . ASN A 1 202 ? -21.659 0.086 35.727 1.00 68.44 202 ASN A O 1
ATOM 1693 N N . VAL A 1 203 ? -21.998 -2.142 35.684 1.00 69.75 203 VAL A N 1
ATOM 1694 C CA . VAL A 1 203 ? -20.623 -2.553 36.026 1.00 69.75 203 VAL A CA 1
ATOM 1695 C C . VAL A 1 203 ? -19.585 -1.858 35.143 1.00 69.75 203 VAL A C 1
ATOM 1697 O O . VAL A 1 203 ? -18.518 -1.477 35.611 1.00 69.75 203 VAL A O 1
ATOM 1700 N N . ARG A 1 204 ? -19.901 -1.646 33.864 1.00 66.12 204 ARG A N 1
ATOM 1701 C CA . ARG A 1 204 ? -19.000 -0.971 32.931 1.00 66.12 204 ARG A CA 1
ATOM 1702 C C . ARG A 1 204 ? -18.887 0.525 33.209 1.00 66.12 204 ARG A C 1
ATOM 1704 O O . ARG A 1 204 ? -17.781 1.043 33.197 1.00 66.12 204 ARG A O 1
ATOM 1711 N N . PHE A 1 205 ? -20.006 1.188 33.497 1.00 67.12 205 PHE A N 1
ATOM 1712 C CA . PHE A 1 205 ? -20.016 2.600 33.887 1.00 67.12 205 PHE A CA 1
ATOM 1713 C C . PHE A 1 205 ? -19.236 2.813 35.188 1.00 67.12 205 PHE A C 1
ATOM 1715 O O . PHE A 1 205 ? -18.425 3.725 35.276 1.00 67.12 205 PHE A O 1
ATOM 1722 N N . PHE A 1 206 ? -19.403 1.904 36.151 1.00 72.38 206 PHE A N 1
ATOM 1723 C CA . PHE A 1 206 ? -18.634 1.891 37.391 1.00 72.38 206 PHE A CA 1
ATOM 1724 C C . PHE A 1 206 ? -17.121 1.760 37.144 1.00 72.38 206 PHE A C 1
ATOM 1726 O O . PHE A 1 206 ? -16.342 2.537 37.683 1.00 72.38 206 PHE A O 1
ATOM 1733 N N . VAL A 1 207 ? -16.691 0.834 36.279 1.00 73.38 207 VAL A N 1
ATOM 1734 C CA . VAL A 1 207 ? -15.268 0.683 35.916 1.00 73.38 207 VAL A CA 1
ATOM 1735 C C . VAL A 1 207 ? -14.732 1.903 35.160 1.00 73.38 207 VAL A C 1
ATOM 1737 O O . VAL A 1 207 ? -13.586 2.294 35.375 1.00 73.38 207 VAL A O 1
ATOM 1740 N N . ASP A 1 208 ? -15.534 2.511 34.284 1.00 68.62 208 ASP A N 1
ATOM 1741 C CA . ASP A 1 208 ? -15.135 3.707 33.537 1.00 68.62 208 ASP A CA 1
ATOM 1742 C C . ASP A 1 208 ? -14.999 4.938 34.453 1.00 68.62 208 ASP A C 1
ATOM 1744 O O . ASP A 1 208 ? -14.082 5.729 34.244 1.00 68.62 208 ASP A O 1
ATOM 1748 N N . ILE A 1 209 ? -15.843 5.078 35.484 1.00 73.38 209 ILE A N 1
ATOM 1749 C CA . ILE A 1 209 ? -15.700 6.104 36.535 1.00 73.38 209 ILE A CA 1
ATOM 1750 C C . ILE A 1 209 ? -14.429 5.857 37.354 1.00 73.38 209 ILE A C 1
ATOM 1752 O O . ILE A 1 209 ? -13.579 6.739 37.446 1.00 73.38 209 ILE A O 1
ATOM 1756 N N . LEU A 1 210 ? -14.225 4.628 37.843 1.00 72.75 210 LEU A N 1
ATOM 1757 C CA . LEU A 1 210 ? -13.027 4.284 38.617 1.00 72.75 210 LEU A CA 1
ATOM 1758 C C . LEU A 1 210 ? -11.727 4.523 37.837 1.00 72.75 210 LEU A C 1
ATOM 1760 O O . LEU A 1 210 ? -10.724 4.932 38.411 1.00 72.75 210 LEU A O 1
ATOM 1764 N N . ARG A 1 211 ? -11.729 4.285 36.520 1.00 70.88 211 ARG A N 1
ATOM 1765 C CA . ARG A 1 211 ? -10.574 4.569 35.654 1.00 70.88 211 ARG A CA 1
ATOM 1766 C C . ARG A 1 211 ? -10.320 6.057 35.439 1.00 70.88 211 ARG A C 1
ATOM 1768 O O . ARG A 1 211 ? -9.190 6.416 35.123 1.00 70.88 211 ARG A O 1
ATOM 1775 N N . LYS A 1 212 ? -11.347 6.898 35.562 1.00 74.12 212 LYS A N 1
ATOM 1776 C CA . LYS A 1 212 ? -11.227 8.359 35.478 1.00 74.12 212 LYS A CA 1
ATOM 1777 C C . LYS A 1 212 ? -10.787 8.994 36.798 1.00 74.12 212 LYS A C 1
ATOM 1779 O O . LYS A 1 212 ? -10.315 10.123 36.767 1.00 74.12 212 LYS A O 1
ATOM 1784 N N . GLY A 1 213 ? -10.877 8.262 37.911 1.00 54.31 213 GLY A N 1
ATOM 1785 C CA . GLY A 1 213 ? -10.515 8.759 39.240 1.00 54.31 213 GLY A CA 1
ATOM 1786 C C . GLY A 1 213 ? -11.547 9.715 39.842 1.00 54.31 213 GLY A C 1
ATOM 1787 O O . GLY A 1 213 ? -11.180 10.514 40.699 1.00 54.31 213 GLY A O 1
ATOM 1788 N N . GLU A 1 214 ? -12.799 9.647 39.376 1.00 44.69 214 GLU A N 1
ATOM 1789 C CA . GLU A 1 214 ? -13.952 10.366 39.945 1.00 44.69 214 GLU A CA 1
ATOM 1790 C C . GLU A 1 214 ? -14.684 9.523 40.997 1.00 44.69 214 GLU A C 1
ATOM 1792 O O . GLU A 1 214 ? -14.773 8.284 40.814 1.00 44.69 214 GLU A O 1
#

Foldseek 3Di:
DVVVVCPPDPVCLPPVNLVPDPPSVVSVVVVVVVVVVVVVVVVVVVVVVVVVVVVVVVVVVVCVVVVVVVVVVVVVVVVVVVVCVVVVPPCPVVVVVVVVVVVVVVVVVVVVVVVVVVVVVVVVVVVVVVVVVVVVVLLVVQVVVVVVQVVVCVVCPPNDHDDDDRPDPLPVVLVVVLVVCDPVVVRDNVVSVVLSPDPPDDPVVVVVCVVVVD

Radius of gyration: 46.41 Å; chains: 1; bounding box: 88×54×125 Å

pLDDT: mean 78.03, std 12.17, range [44.69, 95.25]

Organism: NCBI:txid412755

Sequence (214 aa):
EFFDALDMDITFLLDKAIEDLPNKGLLKKGQEVLTSFFSFLESKRTEIKGTIAETNNKLTGLKTEWEPLYDEQQKGYQEIVNTLRKERVPLDPAEFMRLERRENLLKSIVSEKNKYSKKKEELEVGRRKLLDKLNKVRLDQFKKRKEVEKMINEKLKGILKIDVKYEAIRDGFINRLLDYSSRENRIMKEPIKRMVEDDKFNVRFFVDILRKGE

Secondary structure (DSSP, 8-state):
-TTTS-----GGG-HHHHTTSTTHHHHHHHHHHHHHHHHHHHHHHHHHHHHHHHHHHHHHHHHHHHHHHHHHHHHHHHHHHHHHHHTT----HHHHHHHHHHHHHHHHHHHHHHHHHHHHHHHHHHHHHHHHHHHHHHHHHHHHHHHHHHHHHHHTTTT-------SSSHHHHHHHHHHHTSGGG---HHHHHHHHHSTT--HHHHHHHHHHT-